Protein AF-V5GQE5-F1 (afdb_monomer_lite)

pLDDT: mean 86.81, std 7.69, range [47.12, 96.0]

Sequence (188 aa):
MEHIHSYLLDLPMLFRETGRSPEEACIQVFNEARRNVPSIVYIPSIDQWWELVAETVRAILIAQLQRLDPNIPILFLATADRLYKDLPSELRDIFSHYRNEVMEVEPPNCEIRRFFYKPLIIDSSLRLPRQPRERPKTPPPLLRAPTPPPPPLNEEECRKLYDKEEHTLRELRIFLRDMCKKLASNKL

Foldseek 3Di:
DDPAAEAEDEPCQLVVDDPDHSQVSLVVSLVVCQVRPPHEYEYEAVQVVVVPDDPNSVVSNVVSLVPDDPPTNYHYYYDHPDDPVPGDPSVCVSAPVVVVSDDDDDDDDPVRVCVVCCCVPVVVVPDDPDDPDPDPPDPDDDDDDPDPDPDDDDPVRVVVVVVVVVVVVVVVVVVVVVVVVVVVVPDD

InterPro domains:
  IPR027417 P-loop containing nucleoside triphosphate hydrolase [SSF52540] (6-121)
  IPR045199 ATPase family AAA domain-containing protein ATAD2-like [PTHR23069] (2-187)

Radius of gyration: 44.86 Å; chains: 1; bounding box: 104×66×90 Å

Secondary structure (DSSP, 8-state):
---PEEEE--HHHHTSSBTB-HHHHHHHHHHHHHHSSSEEEEETTHHHHHHHS-HHHHHHHHHHHHTS-TTS-EEEEE--SS-GGGS-HHHHHHS-GGGT-----PPPPHHHHHHHHIIIIIHHHTSPPPPPP-PPPPPPPPPPPPPPPPPPPPHHHHHHHHHHHHHHHHHHHHHHHHHHHHHHH---

Structure (mmCIF, N/CA/C/O backbone):
data_AF-V5GQE5-F1
#
_entry.id   AF-V5GQE5-F1
#
loop_
_atom_site.group_PDB
_atom_site.id
_atom_site.type_symbol
_atom_site.label_atom_id
_atom_site.label_alt_id
_atom_site.label_comp_id
_atom_site.label_asym_id
_atom_site.label_entity_id
_atom_site.label_seq_id
_atom_site.pdbx_PDB_ins_code
_atom_site.Cartn_x
_atom_site.Cartn_y
_atom_site.Cartn_z
_atom_site.occupancy
_atom_site.B_iso_or_equiv
_atom_site.auth_seq_id
_atom_site.auth_comp_id
_atom_site.auth_asym_id
_atom_site.auth_atom_id
_atom_site.pdbx_PDB_model_num
ATOM 1 N N . MET A 1 1 ? 7.900 21.974 1.336 1.00 47.12 1 MET A N 1
ATOM 2 C CA . MET A 1 1 ? 6.844 20.991 1.024 1.00 47.12 1 MET A CA 1
ATOM 3 C C . MET A 1 1 ? 7.381 19.598 1.357 1.00 47.12 1 MET A C 1
ATOM 5 O O . MET A 1 1 ? 7.577 18.775 0.481 1.00 47.12 1 MET A O 1
ATOM 9 N N . GLU A 1 2 ? 8.016 19.469 2.521 1.00 55.25 2 GLU A N 1
ATOM 10 C CA . GLU A 1 2 ? 7.430 18.881 3.741 1.00 55.25 2 GLU A CA 1
ATOM 11 C C . GLU A 1 2 ? 7.285 17.364 3.591 1.00 55.25 2 GLU A C 1
ATOM 13 O O . GLU A 1 2 ? 6.307 16.854 3.055 1.00 55.25 2 GLU A O 1
ATOM 18 N N . HIS A 1 3 ? 8.332 16.654 4.020 1.00 71.38 3 HIS A N 1
ATOM 19 C CA . HIS A 1 3 ? 8.370 15.199 4.098 1.00 71.38 3 HIS A CA 1
ATOM 20 C C . HIS A 1 3 ? 7.412 14.734 5.203 1.00 71.38 3 HIS A C 1
ATOM 22 O O . HIS A 1 3 ? 7.829 14.530 6.338 1.00 71.38 3 HIS A O 1
ATOM 28 N N . ILE A 1 4 ? 6.123 14.612 4.884 1.00 85.31 4 ILE A N 1
ATOM 29 C CA . ILE A 1 4 ? 5.156 13.958 5.769 1.00 85.31 4 ILE A CA 1
ATOM 30 C C . ILE A 1 4 ? 5.531 12.478 5.850 1.00 85.31 4 ILE A C 1
ATOM 32 O O . ILE A 1 4 ? 5.778 11.835 4.825 1.00 85.31 4 ILE A O 1
ATOM 36 N N . HIS A 1 5 ? 5.593 11.936 7.063 1.00 88.44 5 HIS A N 1
ATOM 37 C CA . HIS A 1 5 ? 5.943 10.536 7.262 1.00 88.44 5 HIS A CA 1
ATOM 38 C C . HIS A 1 5 ? 4.796 9.637 6.802 1.00 88.44 5 HIS A C 1
ATOM 40 O O . HIS A 1 5 ? 3.694 9.714 7.342 1.00 88.44 5 HIS A O 1
ATOM 46 N N . SER A 1 6 ? 5.050 8.790 5.805 1.00 90.81 6 SER A N 1
ATOM 47 C CA . SER A 1 6 ? 4.087 7.808 5.314 1.00 90.81 6 SER A CA 1
ATOM 48 C C . SER A 1 6 ? 4.405 6.415 5.847 1.00 90.81 6 SER A C 1
ATOM 50 O O . SER A 1 6 ? 5.525 5.915 5.742 1.00 90.81 6 SER A O 1
ATOM 52 N N . TYR A 1 7 ? 3.386 5.780 6.408 1.00 92.69 7 TYR A N 1
ATOM 53 C CA . TYR A 1 7 ? 3.423 4.437 6.956 1.00 92.69 7 TYR A CA 1
ATOM 54 C C . TYR A 1 7 ? 2.488 3.552 6.150 1.00 92.69 7 TYR A C 1
ATOM 56 O O . TYR A 1 7 ? 1.295 3.825 6.067 1.00 92.69 7 TYR A O 1
ATOM 64 N N . LEU A 1 8 ? 3.030 2.498 5.549 1.00 92.00 8 LEU A N 1
ATOM 65 C CA . LEU A 1 8 ? 2.249 1.517 4.805 1.00 92.00 8 LEU A CA 1
ATOM 66 C C . LEU A 1 8 ? 1.866 0.366 5.736 1.00 92.00 8 LEU A C 1
ATOM 68 O O . LEU A 1 8 ? 2.748 -0.313 6.261 1.00 92.00 8 LEU A O 1
ATOM 72 N N . LEU A 1 9 ? 0.571 0.121 5.902 1.00 91.00 9 LEU A N 1
ATOM 73 C CA . LEU A 1 9 ? 0.042 -1.043 6.599 1.00 91.00 9 LEU A CA 1
ATOM 74 C C . LEU A 1 9 ? -0.570 -1.995 5.564 1.00 91.00 9 LEU A C 1
ATOM 76 O O . LEU A 1 9 ? -1.734 -1.881 5.203 1.00 91.00 9 LEU A O 1
ATOM 80 N N . ASP A 1 10 ? 0.258 -2.916 5.078 1.00 89.62 10 ASP A N 1
ATOM 81 C CA . ASP A 1 10 ? -0.092 -3.916 4.065 1.00 89.62 10 ASP A CA 1
ATOM 82 C C . ASP A 1 10 ? 0.286 -5.326 4.561 1.00 89.62 10 ASP A C 1
ATOM 84 O O . ASP A 1 10 ? 1.112 -5.476 5.469 1.00 89.62 10 ASP A O 1
ATOM 88 N N . LEU A 1 11 ? -0.292 -6.372 3.971 1.00 86.56 11 LEU A N 1
ATOM 89 C CA . LEU A 1 11 ? -0.012 -7.769 4.310 1.00 86.56 11 LEU A CA 1
ATOM 90 C C . LEU A 1 11 ? 1.485 -8.110 4.230 1.00 86.56 11 LEU A C 1
ATOM 92 O O . LEU A 1 11 ? 2.009 -8.652 5.204 1.00 86.56 11 LEU A O 1
ATOM 96 N N . PRO A 1 12 ? 2.229 -7.761 3.160 1.00 86.19 12 PRO A N 1
ATOM 97 C CA . PRO A 1 12 ? 3.656 -8.060 3.088 1.00 86.19 12 PRO A CA 1
ATOM 98 C C . PRO A 1 12 ? 4.460 -7.355 4.182 1.00 86.19 12 PRO A C 1
ATOM 100 O O . PRO A 1 12 ? 5.500 -7.860 4.593 1.00 86.19 12 PRO A O 1
ATOM 103 N N . MET A 1 13 ? 3.988 -6.201 4.664 1.00 85.94 13 MET A N 1
ATOM 104 C CA . MET A 1 13 ? 4.629 -5.478 5.758 1.00 85.94 13 MET A CA 1
ATOM 105 C C . MET A 1 13 ? 4.409 -6.207 7.091 1.00 85.94 13 MET A C 1
ATOM 107 O O . MET A 1 13 ? 5.375 -6.425 7.821 1.00 85.94 13 MET A O 1
ATOM 111 N N . LEU A 1 14 ? 3.186 -6.680 7.361 1.00 84.0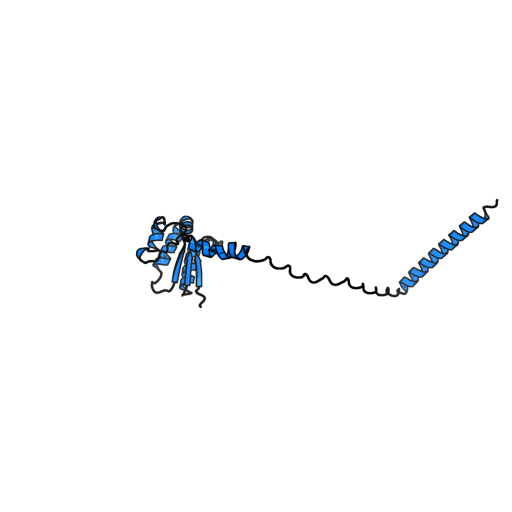0 14 LEU A N 1
ATOM 112 C CA . LEU A 1 14 ? 2.867 -7.454 8.570 1.00 84.00 14 LEU A CA 1
ATOM 113 C C . LEU A 1 14 ? 3.684 -8.748 8.688 1.00 84.00 14 LEU A C 1
ATOM 115 O O . LEU A 1 14 ? 4.068 -9.126 9.791 1.00 84.00 14 LEU A O 1
ATOM 119 N N . PHE A 1 15 ? 3.972 -9.407 7.563 1.00 82.06 15 PHE A N 1
ATOM 120 C CA . PHE A 1 15 ? 4.735 -10.662 7.522 1.00 82.06 15 PHE A CA 1
ATOM 121 C C . PHE A 1 15 ? 6.214 -10.477 7.152 1.00 82.06 15 PHE A C 1
ATOM 123 O O . PHE A 1 15 ? 6.910 -11.456 6.881 1.00 82.06 15 PHE A O 1
ATOM 130 N N . ARG A 1 16 ? 6.716 -9.236 7.134 1.00 81.44 16 ARG A N 1
ATOM 131 C CA . ARG A 1 16 ? 8.088 -8.932 6.704 1.00 81.44 16 ARG A CA 1
ATOM 132 C C . ARG A 1 16 ? 9.148 -9.507 7.642 1.00 81.44 16 ARG A C 1
ATOM 134 O O . ARG A 1 16 ? 10.217 -9.908 7.190 1.00 81.44 16 ARG A O 1
ATOM 141 N N . GLU A 1 17 ? 8.881 -9.501 8.945 1.00 77.19 17 GLU A N 1
ATOM 142 C CA . GLU A 1 17 ? 9.847 -9.877 9.980 1.00 77.19 17 GLU A CA 1
ATOM 143 C C . GLU A 1 17 ? 9.529 -11.265 10.544 1.00 77.19 17 GLU A C 1
ATOM 145 O O . GLU A 1 17 ? 8.591 -11.454 11.317 1.00 77.19 17 GLU A O 1
ATOM 150 N N . THR A 1 18 ? 10.345 -12.255 10.173 1.00 68.94 18 THR A N 1
ATOM 151 C CA . THR A 1 18 ? 10.235 -13.638 10.653 1.00 68.94 18 THR A CA 1
ATOM 152 C C . THR A 1 18 ? 10.642 -13.718 12.127 1.00 68.94 18 THR A C 1
ATOM 154 O O . THR A 1 18 ? 11.817 -13.883 12.450 1.00 68.94 18 THR A O 1
ATOM 157 N N . GLY A 1 19 ? 9.680 -13.552 13.028 1.00 71.62 19 GLY A N 1
ATOM 158 C CA . GLY A 1 19 ? 9.899 -13.575 14.479 1.00 71.62 19 GLY A CA 1
ATOM 159 C C . GLY A 1 19 ? 9.017 -12.595 15.244 1.00 71.62 19 GLY A C 1
ATOM 160 O O . GLY A 1 19 ? 8.846 -12.749 16.450 1.00 71.62 19 GLY A O 1
ATOM 161 N N . ARG A 1 20 ? 8.417 -11.630 14.544 1.00 80.62 20 ARG A N 1
ATOM 162 C CA . ARG A 1 20 ? 7.436 -10.715 15.113 1.00 80.62 20 ARG A CA 1
ATOM 163 C C . ARG A 1 20 ? 6.026 -11.188 14.792 1.00 80.62 20 ARG A C 1
ATOM 165 O O . ARG A 1 20 ? 5.766 -11.629 13.674 1.00 80.62 20 ARG A O 1
ATOM 172 N N . SER A 1 21 ? 5.117 -11.096 15.759 1.00 88.56 21 SER A N 1
ATOM 173 C CA . SER A 1 21 ? 3.711 -11.379 15.481 1.00 88.56 21 SER A CA 1
ATOM 174 C C . SER A 1 21 ? 3.089 -10.224 14.675 1.00 88.56 21 SER A C 1
ATOM 176 O O . SER A 1 21 ? 3.478 -9.063 14.859 1.00 88.56 21 SER A O 1
ATOM 178 N N . PRO A 1 22 ? 2.124 -10.502 13.781 1.00 88.31 22 PRO A N 1
ATOM 179 C CA . PRO A 1 22 ? 1.460 -9.459 12.998 1.00 88.31 22 PRO A CA 1
ATOM 180 C C . PRO A 1 22 ? 0.738 -8.434 13.891 1.00 88.31 22 PRO A C 1
ATOM 182 O O . PRO A 1 22 ? 0.635 -7.260 13.539 1.00 88.31 22 PRO A O 1
ATOM 185 N N . GLU A 1 23 ? 0.300 -8.843 15.084 1.00 90.88 23 GLU A N 1
ATOM 186 C CA . GLU A 1 23 ? -0.254 -7.964 16.116 1.00 90.88 23 GLU A CA 1
ATOM 187 C C . GLU A 1 23 ? 0.754 -6.902 16.563 1.00 90.88 23 GLU A C 1
ATOM 189 O O . GLU A 1 23 ? 0.431 -5.716 16.639 1.00 90.88 23 GLU A O 1
ATOM 194 N N . GLU A 1 24 ? 1.987 -7.317 16.851 1.00 90.38 24 GLU A N 1
ATOM 195 C CA . GLU A 1 24 ? 3.021 -6.414 17.338 1.00 90.38 24 GLU A CA 1
ATOM 196 C C . GLU A 1 24 ? 3.506 -5.470 16.231 1.00 90.38 24 GLU A C 1
ATOM 198 O O . GLU A 1 24 ? 3.720 -4.283 16.485 1.00 90.38 24 GLU A O 1
ATOM 203 N N . ALA A 1 25 ? 3.611 -5.972 14.996 1.00 90.25 25 ALA A N 1
ATOM 204 C CA . ALA A 1 25 ? 3.911 -5.152 13.825 1.00 90.25 25 ALA A CA 1
ATOM 205 C C . ALA A 1 25 ? 2.854 -4.049 13.632 1.00 90.25 25 ALA A C 1
ATOM 207 O O . ALA A 1 25 ? 3.201 -2.879 13.465 1.00 90.25 25 ALA A O 1
ATOM 208 N N . CYS A 1 26 ? 1.563 -4.387 13.749 1.00 91.06 26 CYS A N 1
ATOM 209 C CA . CYS A 1 26 ? 0.480 -3.406 13.684 1.00 91.06 26 CYS A CA 1
ATOM 210 C C . CYS A 1 26 ? 0.620 -2.334 14.777 1.00 91.06 26 CYS A C 1
ATOM 212 O O . CYS A 1 26 ? 0.536 -1.141 14.494 1.00 91.06 26 CYS A O 1
ATOM 214 N N . ILE A 1 27 ? 0.874 -2.730 16.028 1.00 91.75 27 ILE A N 1
ATOM 215 C CA . ILE A 1 27 ? 1.036 -1.783 17.144 1.00 91.75 27 ILE A CA 1
ATOM 216 C C . ILE A 1 27 ? 2.225 -0.848 16.909 1.00 91.75 27 ILE A C 1
ATOM 218 O O . ILE A 1 27 ? 2.128 0.354 17.171 1.00 91.75 27 ILE A O 1
ATOM 222 N N . GLN A 1 28 ? 3.341 -1.376 16.412 1.00 91.50 28 GLN A N 1
ATOM 223 C CA . GLN A 1 28 ? 4.530 -0.579 16.142 1.00 91.50 28 GLN A CA 1
ATOM 224 C C . GLN A 1 28 ? 4.253 0.519 15.118 1.00 91.50 28 GLN A C 1
ATOM 226 O O . GLN A 1 28 ? 4.625 1.662 15.365 1.00 91.50 28 GLN A O 1
ATOM 231 N N . VAL A 1 29 ? 3.573 0.207 14.015 1.00 91.62 29 VAL A N 1
ATOM 232 C CA . VAL A 1 29 ? 3.252 1.194 12.972 1.00 91.62 29 VAL A CA 1
ATOM 233 C C . VAL A 1 29 ? 2.465 2.364 13.547 1.00 91.62 29 VAL A C 1
ATOM 235 O O . VAL A 1 29 ? 2.805 3.519 13.301 1.00 91.62 29 VAL A O 1
ATOM 238 N N . PHE A 1 30 ? 1.454 2.083 14.372 1.00 91.38 30 PHE A N 1
ATOM 239 C CA . PHE A 1 30 ? 0.686 3.135 15.039 1.00 91.38 30 PHE A CA 1
ATOM 240 C C . PHE A 1 30 ? 1.537 3.936 16.027 1.00 91.38 30 PHE A C 1
ATOM 242 O O . PHE A 1 30 ? 1.384 5.152 16.124 1.00 91.38 30 PHE A O 1
ATOM 249 N N . ASN A 1 31 ? 2.453 3.290 16.749 1.00 91.88 31 ASN A N 1
ATOM 250 C CA . ASN A 1 31 ? 3.366 3.985 17.656 1.00 91.88 31 ASN A CA 1
ATOM 251 C C . ASN A 1 31 ? 4.356 4.886 16.904 1.00 91.88 31 ASN A C 1
ATOM 253 O O . ASN A 1 31 ? 4.623 6.001 17.347 1.00 91.88 31 ASN A O 1
ATOM 257 N N . GLU A 1 32 ? 4.877 4.440 15.763 1.00 91.38 32 GLU A N 1
ATOM 258 C CA . GLU A 1 32 ? 5.762 5.238 14.913 1.00 91.38 32 GLU A CA 1
ATOM 259 C C . GLU A 1 32 ? 5.017 6.411 14.273 1.00 91.38 32 GLU A C 1
ATOM 261 O O . GLU A 1 32 ? 5.503 7.541 14.330 1.00 91.38 32 GLU A O 1
ATOM 266 N N . ALA A 1 33 ? 3.800 6.177 13.774 1.00 91.62 33 ALA A N 1
ATOM 267 C CA . ALA A 1 33 ? 2.929 7.223 13.247 1.00 91.62 33 ALA A CA 1
ATOM 268 C C . ALA A 1 33 ? 2.608 8.294 14.300 1.00 91.62 33 ALA A C 1
ATOM 270 O O . ALA A 1 33 ? 2.658 9.485 13.993 1.00 91.62 33 ALA A O 1
ATOM 271 N N . ARG A 1 34 ? 2.352 7.888 15.554 1.00 90.56 34 ARG A N 1
ATOM 272 C CA . ARG A 1 34 ? 2.143 8.800 16.695 1.00 90.56 34 ARG A CA 1
ATOM 273 C C . ARG A 1 34 ? 3.403 9.548 17.113 1.00 90.56 34 ARG A C 1
ATOM 275 O O . ARG A 1 34 ? 3.305 10.665 17.610 1.00 90.56 34 ARG A O 1
ATOM 282 N N . ARG A 1 35 ? 4.580 8.942 16.957 1.00 90.62 35 ARG A N 1
ATOM 283 C CA . ARG A 1 35 ? 5.854 9.573 17.319 1.00 90.62 35 ARG A CA 1
ATOM 284 C C . ARG A 1 35 ? 6.276 10.630 16.299 1.00 90.62 35 ARG A C 1
ATOM 286 O O . ARG A 1 35 ? 6.849 11.641 16.691 1.00 90.62 35 ARG A O 1
ATOM 293 N N . ASN A 1 36 ? 5.985 10.399 15.020 1.00 90.88 36 ASN A N 1
ATOM 294 C CA . ASN A 1 36 ? 6.470 11.210 13.904 1.00 90.88 36 ASN A CA 1
ATOM 295 C C . ASN A 1 36 ? 5.339 12.005 13.237 1.00 90.88 36 ASN A C 1
ATOM 297 O O . ASN A 1 36 ? 5.104 11.903 12.037 1.00 90.88 36 ASN A O 1
ATOM 301 N N . VAL A 1 37 ? 4.620 12.777 14.041 1.00 89.56 37 VAL A N 1
ATOM 302 C CA . VAL A 1 37 ? 3.487 13.603 13.618 1.00 89.56 37 VAL A CA 1
ATOM 303 C C . VAL A 1 37 ? 3.998 14.922 13.003 1.00 89.56 37 VAL A C 1
ATOM 305 O O . VAL A 1 37 ? 4.894 15.532 13.590 1.00 89.56 37 VAL A O 1
ATOM 308 N N . PRO A 1 38 ? 3.451 15.406 11.867 1.00 92.00 38 PRO A N 1
ATOM 309 C CA . PRO A 1 38 ? 2.314 14.872 11.109 1.00 92.00 38 PRO A CA 1
ATOM 310 C C . PRO A 1 38 ? 2.665 13.625 10.279 1.00 92.00 38 PRO A C 1
ATOM 312 O O . PRO A 1 38 ? 3.717 13.570 9.637 1.00 92.00 38 PRO A O 1
ATOM 315 N N . SER A 1 39 ? 1.763 12.639 10.257 1.00 92.94 39 SER A N 1
ATOM 316 C CA . SER A 1 39 ? 1.971 11.369 9.546 1.00 92.94 39 SER A CA 1
ATOM 317 C C . SER A 1 39 ? 0.727 10.871 8.807 1.00 92.94 39 SER A C 1
ATOM 319 O O . SER A 1 39 ? -0.397 11.303 9.062 1.00 92.94 39 SER A O 1
ATOM 321 N N . ILE A 1 40 ? 0.940 9.963 7.854 1.00 93.44 40 ILE A N 1
ATOM 322 C CA . ILE A 1 40 ? -0.102 9.307 7.063 1.00 93.44 40 ILE A CA 1
ATOM 323 C C . ILE A 1 40 ? 0.042 7.802 7.257 1.00 93.44 40 ILE A C 1
ATOM 325 O O . ILE A 1 40 ? 1.111 7.253 7.001 1.00 93.44 40 ILE A O 1
ATOM 329 N N . VAL A 1 41 ? -1.029 7.130 7.661 1.00 93.69 41 VAL A N 1
ATOM 330 C CA . VAL A 1 41 ? -1.117 5.668 7.665 1.00 93.69 41 VAL A CA 1
ATOM 331 C C . VAL A 1 41 ? -1.955 5.252 6.465 1.00 93.69 41 VAL A C 1
ATOM 333 O O . VAL A 1 41 ? -3.126 5.612 6.375 1.00 93.69 41 VAL A O 1
ATOM 336 N N . TYR A 1 42 ? -1.341 4.528 5.534 1.00 94.12 42 TYR A N 1
ATOM 337 C CA . TYR A 1 42 ? -1.950 4.084 4.289 1.00 94.12 42 TYR A CA 1
ATOM 338 C C . TYR A 1 42 ? -2.173 2.568 4.288 1.00 94.12 42 TYR A C 1
ATOM 340 O O . TYR A 1 42 ? -1.225 1.811 4.497 1.00 94.12 42 TYR A O 1
ATOM 348 N N . ILE A 1 43 ? -3.406 2.135 4.015 1.00 93.88 43 ILE A N 1
ATOM 349 C CA . ILE A 1 43 ? -3.800 0.727 3.871 1.00 93.88 43 ILE A CA 1
ATOM 350 C C . ILE A 1 43 ? -4.311 0.496 2.444 1.00 93.88 43 ILE A C 1
ATOM 352 O O . ILE A 1 43 ? -5.413 0.945 2.112 1.00 93.88 43 ILE A O 1
ATOM 356 N N . PRO A 1 44 ? -3.542 -0.186 1.581 1.00 93.25 44 PRO A N 1
ATOM 357 C CA . PRO A 1 44 ? -4.024 -0.564 0.262 1.00 93.25 44 PRO A CA 1
ATOM 358 C C . PRO A 1 44 ? -5.055 -1.697 0.362 1.00 93.25 44 PRO A C 1
ATOM 360 O O . PRO A 1 44 ? -4.895 -2.587 1.195 1.00 93.25 44 PRO A O 1
ATOM 363 N N . SER A 1 45 ? -6.078 -1.674 -0.500 1.00 91.00 45 SER A N 1
ATOM 364 C CA . SER A 1 45 ? -7.086 -2.744 -0.657 1.00 91.00 45 SER A CA 1
ATOM 365 C C . SER A 1 45 ? -7.541 -3.343 0.685 1.00 91.00 45 SER A C 1
ATOM 367 O O . SER A 1 45 ? -7.397 -4.540 0.955 1.00 91.00 45 SER A O 1
ATOM 369 N N . ILE A 1 46 ? -8.059 -2.476 1.562 1.00 91.62 46 ILE A N 1
ATOM 370 C CA . ILE A 1 46 ? -8.446 -2.800 2.939 1.00 91.62 46 ILE A CA 1
ATOM 371 C C . ILE A 1 46 ? -9.479 -3.925 3.007 1.00 91.62 46 ILE A C 1
ATOM 373 O O . ILE A 1 46 ? -9.507 -4.654 3.990 1.00 91.62 46 ILE A O 1
ATOM 377 N N . ASP A 1 47 ? -10.297 -4.106 1.971 1.00 90.62 47 ASP A N 1
ATOM 378 C CA . ASP A 1 47 ? -11.253 -5.204 1.861 1.00 90.62 47 ASP A CA 1
ATOM 379 C C . ASP A 1 47 ? -10.552 -6.571 1.865 1.00 90.62 47 ASP A C 1
ATOM 381 O O . ASP A 1 47 ? -10.910 -7.450 2.649 1.00 90.62 47 ASP A O 1
ATOM 385 N N . GLN A 1 48 ? -9.497 -6.725 1.064 1.00 89.75 48 GLN A N 1
ATOM 386 C CA . GLN A 1 48 ? -8.706 -7.957 1.005 1.00 89.75 48 GLN A CA 1
ATOM 387 C C . GLN A 1 48 ? -7.845 -8.122 2.256 1.00 89.75 48 GLN A C 1
ATOM 389 O O . GLN A 1 48 ? -7.750 -9.215 2.818 1.00 89.75 48 GLN A O 1
ATOM 394 N N . TRP A 1 49 ? -7.239 -7.025 2.720 1.00 91.50 49 TRP A N 1
ATOM 395 C CA . TRP A 1 49 ? -6.459 -7.013 3.955 1.00 91.50 49 TRP A CA 1
ATOM 396 C C . TRP A 1 49 ? -7.310 -7.476 5.142 1.00 91.50 49 TRP A C 1
ATOM 398 O O . TRP A 1 49 ? -6.879 -8.332 5.914 1.00 91.50 49 TRP A O 1
ATOM 408 N N . TRP A 1 50 ? -8.544 -6.975 5.254 1.00 91.12 50 TRP A N 1
ATOM 409 C CA . TRP A 1 50 ? -9.459 -7.345 6.327 1.00 91.12 50 TRP A CA 1
ATOM 410 C C . TRP A 1 50 ? -9.785 -8.829 6.278 1.00 91.12 50 TRP A C 1
ATOM 412 O O . TRP A 1 50 ? -9.677 -9.481 7.304 1.00 91.12 50 TRP A O 1
ATOM 422 N N . GLU A 1 51 ? -10.115 -9.390 5.113 1.00 89.69 51 GLU A N 1
ATOM 423 C CA . GLU A 1 51 ? -10.451 -10.814 4.967 1.00 89.69 51 GLU A CA 1
ATOM 424 C C . GLU A 1 51 ? -9.286 -11.750 5.344 1.00 89.69 51 GLU A C 1
ATOM 426 O O . GLU A 1 51 ? -9.514 -12.786 5.972 1.00 89.69 51 GLU A O 1
ATOM 431 N N . LEU A 1 52 ? -8.047 -11.376 5.014 1.00 89.31 52 LEU A N 1
ATOM 432 C CA . LEU A 1 52 ? -6.858 -12.226 5.168 1.00 89.31 52 LEU A CA 1
ATOM 433 C C . LEU A 1 52 ? -6.218 -12.163 6.561 1.00 89.31 52 LEU A C 1
ATOM 435 O O . LEU A 1 52 ? -5.563 -13.114 6.992 1.00 89.31 52 LEU A O 1
ATOM 439 N N . VAL A 1 53 ? -6.387 -11.053 7.272 1.00 89.94 53 VAL A N 1
ATOM 440 C CA . VAL A 1 53 ? -5.794 -10.841 8.594 1.00 89.94 53 VAL A CA 1
ATOM 441 C C . VAL A 1 53 ? -6.617 -11.529 9.690 1.00 89.94 53 VAL A C 1
ATOM 443 O O . VAL A 1 53 ? -7.848 -11.526 9.652 1.00 89.94 53 VAL A O 1
ATOM 446 N N . ALA A 1 54 ? -5.936 -12.088 10.699 1.00 90.75 54 ALA A N 1
ATOM 447 C CA . ALA A 1 54 ? -6.568 -12.711 11.862 1.00 90.75 54 ALA A CA 1
ATOM 448 C C . ALA A 1 54 ? -7.434 -11.721 12.663 1.00 90.75 54 ALA A C 1
ATOM 450 O O . ALA A 1 54 ? -7.124 -10.533 12.766 1.00 90.75 54 ALA A O 1
ATOM 451 N N . GLU A 1 55 ? -8.498 -12.221 13.295 1.00 91.00 55 GLU A N 1
ATOM 452 C CA . GLU A 1 55 ? -9.437 -11.404 14.080 1.00 91.00 55 GLU A CA 1
ATOM 453 C C . GLU A 1 55 ? -8.752 -10.643 15.231 1.00 91.00 55 GLU A C 1
ATOM 455 O O . GLU A 1 55 ? -9.116 -9.508 15.534 1.00 91.00 55 GLU A O 1
ATOM 460 N N . THR A 1 56 ? -7.685 -11.213 15.802 1.00 92.25 56 THR A N 1
ATOM 461 C CA . THR A 1 56 ? -6.840 -10.577 16.826 1.00 92.25 56 THR A CA 1
ATOM 462 C C . THR A 1 56 ? -6.243 -9.256 16.349 1.00 92.25 56 THR A C 1
ATOM 464 O O . THR A 1 56 ? -6.328 -8.241 17.040 1.00 92.25 56 THR A O 1
ATOM 467 N N . VAL A 1 57 ? -5.674 -9.237 15.146 1.00 91.69 57 VAL A N 1
ATOM 468 C CA . VAL A 1 57 ? -5.046 -8.047 14.563 1.00 91.69 57 VAL A CA 1
ATOM 469 C C . VAL A 1 57 ? -6.107 -7.009 14.184 1.00 91.69 57 VAL A C 1
ATOM 471 O O . VAL A 1 57 ? -5.888 -5.819 14.403 1.00 91.69 57 VAL A O 1
ATOM 474 N N . ARG A 1 58 ? -7.285 -7.433 13.698 1.00 92.25 58 ARG A N 1
ATOM 475 C CA . ARG A 1 58 ? -8.424 -6.529 13.430 1.00 92.25 58 ARG A CA 1
ATOM 476 C C . ARG A 1 58 ? -8.883 -5.822 14.706 1.00 92.25 58 ARG A C 1
ATOM 478 O O . ARG A 1 58 ? -9.037 -4.603 14.718 1.00 92.25 58 ARG A O 1
ATOM 485 N N . ALA A 1 59 ? -9.031 -6.570 15.800 1.00 92.19 59 ALA A N 1
ATOM 486 C CA . ALA A 1 59 ? -9.390 -6.015 17.102 1.00 92.19 59 ALA A CA 1
ATOM 487 C C . ALA A 1 59 ? -8.331 -5.025 17.611 1.00 92.19 59 ALA A C 1
ATOM 489 O O . ALA A 1 59 ? -8.671 -3.959 18.126 1.00 92.19 59 ALA A O 1
ATOM 490 N N . ILE A 1 60 ? -7.045 -5.336 17.422 1.00 92.75 60 ILE A N 1
ATOM 491 C CA . ILE A 1 60 ? -5.941 -4.436 17.775 1.00 92.75 60 ILE A CA 1
ATOM 492 C C . ILE A 1 60 ? -5.972 -3.160 16.938 1.00 92.75 60 ILE A C 1
ATOM 494 O O . ILE A 1 60 ? -5.783 -2.085 17.502 1.00 92.75 60 ILE A O 1
ATOM 498 N N . LEU A 1 61 ? -6.242 -3.245 15.633 1.00 91.94 61 LEU A N 1
ATOM 499 C CA . LEU A 1 61 ? -6.383 -2.071 14.773 1.00 91.94 61 LEU A CA 1
ATOM 500 C C . LEU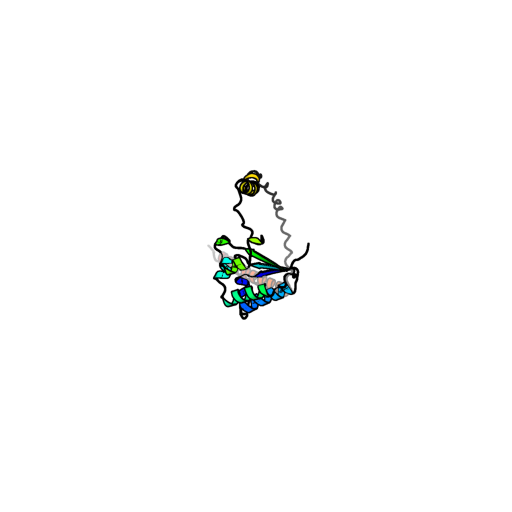 A 1 61 ? -7.475 -1.133 15.303 1.00 91.94 61 LEU A C 1
ATOM 502 O O . LEU A 1 61 ? -7.219 0.051 15.521 1.00 91.94 61 LEU A O 1
ATOM 506 N N . ILE A 1 62 ? -8.665 -1.676 15.573 1.00 92.00 62 ILE A N 1
ATOM 507 C CA . ILE A 1 62 ? -9.802 -0.917 16.110 1.00 92.00 62 ILE A CA 1
ATOM 508 C C . ILE A 1 62 ? -9.435 -0.296 17.462 1.00 92.00 62 ILE A C 1
ATOM 510 O O . ILE A 1 62 ? -9.652 0.896 17.678 1.00 92.00 62 ILE A O 1
ATOM 514 N N . ALA A 1 63 ? -8.814 -1.066 18.358 1.00 92.44 63 ALA A N 1
ATOM 515 C CA . ALA A 1 63 ? -8.379 -0.567 19.657 1.00 92.44 63 ALA A CA 1
ATOM 516 C C . ALA A 1 63 ? -7.323 0.544 19.533 1.00 92.44 63 ALA A C 1
ATOM 518 O O . ALA A 1 63 ? -7.335 1.497 20.311 1.00 92.44 63 ALA A O 1
ATOM 519 N N . GLN A 1 64 ? -6.405 0.462 18.564 1.00 91.12 64 GLN A N 1
ATOM 520 C CA . GLN A 1 64 ? -5.429 1.524 18.321 1.00 91.12 64 GLN A CA 1
ATOM 521 C C . GLN A 1 64 ? -6.091 2.784 17.768 1.00 91.12 64 GLN A C 1
ATOM 523 O O . GLN A 1 64 ? -5.725 3.870 18.214 1.00 91.12 64 GLN A O 1
ATOM 528 N N . LEU A 1 65 ? -7.071 2.653 16.871 1.00 89.75 65 LEU A N 1
ATOM 529 C CA . LEU A 1 65 ? -7.850 3.777 16.345 1.00 89.75 65 LEU A CA 1
ATOM 530 C C . LEU A 1 65 ? -8.647 4.477 17.453 1.00 89.75 65 LEU A C 1
ATOM 532 O O . LEU A 1 65 ? -8.565 5.692 17.586 1.00 89.75 65 LEU A O 1
ATOM 536 N N . GLN A 1 66 ? -9.332 3.723 18.315 1.00 89.12 66 GLN A N 1
ATOM 537 C CA . GLN A 1 66 ? -10.094 4.269 19.450 1.00 89.12 66 GLN A CA 1
ATOM 538 C C . GLN A 1 66 ? -9.219 4.983 20.491 1.00 89.12 66 GLN A C 1
ATOM 540 O O . GLN A 1 66 ? -9.701 5.841 21.225 1.00 89.12 66 GLN A O 1
ATOM 545 N N . ARG A 1 67 ? -7.936 4.620 20.579 1.00 88.81 67 ARG A N 1
ATOM 546 C CA . ARG A 1 67 ? -6.965 5.238 21.494 1.00 88.81 67 ARG A CA 1
ATOM 547 C C . ARG A 1 67 ? -6.306 6.496 20.932 1.00 88.81 67 ARG A C 1
ATOM 549 O O . ARG A 1 67 ? -5.525 7.116 21.653 1.00 88.81 67 ARG A O 1
ATOM 556 N N . LEU A 1 68 ? -6.537 6.841 19.665 1.00 87.81 68 LEU A N 1
ATOM 557 C CA . LEU A 1 68 ? -6.003 8.070 19.086 1.00 87.81 68 LEU A CA 1
ATOM 558 C C . LEU A 1 68 ? -6.728 9.282 19.673 1.00 87.81 68 LEU A C 1
ATOM 560 O O . LEU A 1 68 ? -7.955 9.314 19.732 1.00 87.81 68 LEU A O 1
ATOM 564 N N . ASP A 1 69 ? -5.956 10.283 20.097 1.00 86.69 69 ASP A N 1
ATOM 565 C CA . ASP A 1 69 ? -6.516 11.578 20.474 1.00 86.69 69 ASP A CA 1
ATOM 566 C C . ASP A 1 69 ? -6.980 12.301 19.191 1.00 86.69 69 ASP A C 1
ATOM 568 O O . ASP A 1 69 ? -6.197 12.392 18.236 1.00 86.69 69 ASP A O 1
ATOM 572 N N . PRO A 1 70 ? -8.227 12.811 19.147 1.00 83.81 70 PRO A N 1
ATOM 573 C CA . PRO A 1 70 ? -8.772 13.536 17.998 1.00 83.81 70 PRO A CA 1
ATOM 574 C C . PRO A 1 70 ? -7.930 14.726 17.517 1.00 83.81 70 PRO A C 1
ATOM 576 O O . PRO A 1 70 ? -8.084 15.154 16.377 1.00 83.81 70 PRO A O 1
ATOM 579 N N . ASN A 1 71 ? -7.059 15.280 18.366 1.00 87.94 71 ASN A N 1
ATOM 580 C CA . ASN A 1 71 ? -6.231 16.441 18.038 1.00 87.94 71 ASN A CA 1
ATOM 581 C C . ASN A 1 71 ? -4.889 16.087 17.378 1.00 87.94 71 ASN A C 1
ATOM 583 O O . ASN A 1 71 ? -4.135 16.994 17.023 1.00 87.94 71 ASN A O 1
ATOM 587 N N . ILE A 1 72 ? -4.546 14.803 17.233 1.00 88.75 72 ILE A N 1
ATOM 588 C CA . ILE A 1 72 ? -3.269 14.402 16.634 1.00 88.75 72 ILE A CA 1
ATOM 589 C C . ILE A 1 72 ? -3.393 14.454 15.101 1.00 88.75 72 ILE A C 1
ATOM 591 O O . ILE A 1 72 ? -4.252 13.764 14.551 1.00 88.75 72 ILE A O 1
ATOM 595 N N . PRO A 1 73 ? -2.526 15.198 14.381 1.00 90.50 73 PRO A N 1
ATOM 596 C CA . PRO A 1 73 ? -2.567 15.259 12.922 1.00 90.50 73 PRO A CA 1
ATOM 597 C C . PRO A 1 73 ? -1.976 13.992 12.280 1.00 90.50 73 PRO A C 1
ATOM 599 O O . PRO A 1 73 ? -0.864 13.988 11.749 1.00 90.50 73 PRO A O 1
ATOM 602 N N . ILE A 1 74 ? -2.745 12.904 12.345 1.00 91.81 74 ILE A N 1
ATOM 603 C CA . ILE A 1 74 ? -2.510 11.644 11.636 1.00 91.81 74 ILE A CA 1
ATOM 604 C C . ILE A 1 74 ? -3.636 11.464 10.621 1.00 91.81 74 ILE A C 1
ATOM 606 O O . ILE A 1 74 ? -4.808 11.415 10.990 1.00 91.81 74 ILE A O 1
ATOM 610 N N . LEU A 1 75 ? -3.285 11.334 9.345 1.00 90.88 75 LEU A N 1
ATOM 611 C CA . LEU A 1 75 ? -4.240 10.993 8.295 1.00 90.88 75 LEU A CA 1
ATOM 612 C C . LEU A 1 75 ? -4.295 9.475 8.130 1.00 90.88 75 LEU A C 1
ATOM 614 O O . LEU A 1 75 ? -3.284 8.842 7.832 1.00 90.88 75 LEU A O 1
ATOM 618 N N . PHE A 1 76 ? -5.481 8.898 8.279 1.00 91.12 76 PHE A N 1
ATOM 619 C CA . PHE A 1 76 ? -5.721 7.490 7.992 1.00 91.12 76 PHE A CA 1
ATOM 620 C C . PHE A 1 76 ? -6.349 7.365 6.603 1.00 91.12 76 PHE A C 1
ATOM 622 O O . PHE A 1 76 ? -7.436 7.886 6.362 1.00 91.12 76 PHE A O 1
ATOM 629 N N . LEU A 1 77 ? -5.646 6.718 5.677 1.00 92.88 77 LEU A N 1
ATOM 630 C CA . LEU A 1 77 ? -6.063 6.559 4.288 1.00 92.88 77 LEU A CA 1
ATOM 631 C C . LEU A 1 77 ? -6.168 5.074 3.958 1.00 92.88 77 LEU A C 1
ATOM 633 O O . LEU A 1 77 ? -5.195 4.338 4.092 1.00 92.88 77 LEU A O 1
ATOM 637 N N . ALA A 1 78 ? -7.325 4.645 3.470 1.00 93.31 78 ALA A N 1
ATOM 638 C CA . ALA A 1 78 ? -7.523 3.290 2.981 1.00 93.31 78 ALA A CA 1
ATOM 639 C C . ALA A 1 78 ? -8.115 3.311 1.572 1.00 93.31 78 ALA A C 1
ATOM 641 O O . ALA A 1 78 ? -8.911 4.190 1.240 1.00 93.31 78 ALA A O 1
ATOM 642 N N . THR A 1 79 ? -7.728 2.346 0.745 1.00 93.56 79 THR A N 1
ATOM 643 C CA . THR A 1 79 ? -8.354 2.090 -0.560 1.00 93.56 79 THR A CA 1
ATOM 644 C C . THR A 1 79 ? -9.074 0.753 -0.525 1.00 93.56 79 THR A C 1
ATOM 646 O O . THR A 1 79 ? -8.662 -0.143 0.202 1.00 93.56 79 THR A O 1
ATOM 649 N N . ALA A 1 80 ? -10.161 0.619 -1.280 1.00 92.44 80 ALA A N 1
ATOM 650 C CA . ALA A 1 80 ? -10.918 -0.621 -1.407 1.00 92.44 80 ALA A CA 1
ATOM 651 C C . ALA A 1 80 ? -11.345 -0.807 -2.863 1.00 92.44 80 ALA A C 1
ATOM 653 O O . ALA A 1 80 ? -11.671 0.173 -3.537 1.00 92.44 80 ALA A O 1
ATOM 654 N N . ASP A 1 81 ? -11.386 -2.057 -3.319 1.00 90.06 81 ASP A N 1
ATOM 655 C CA . ASP A 1 81 ? -11.812 -2.396 -4.685 1.00 90.06 81 ASP A CA 1
ATOM 656 C C . ASP A 1 81 ? -13.326 -2.673 -4.782 1.00 90.06 81 ASP A C 1
ATOM 658 O O . ASP A 1 81 ? -13.874 -2.852 -5.872 1.00 90.06 81 ASP A O 1
ATOM 662 N N . ARG A 1 82 ? -14.021 -2.709 -3.637 1.00 88.44 82 ARG A N 1
ATOM 663 C CA . ARG A 1 82 ? -15.469 -2.935 -3.525 1.00 88.44 82 ARG A CA 1
ATOM 664 C C . ARG A 1 82 ? -16.208 -1.646 -3.180 1.00 88.44 82 ARG A C 1
ATOM 666 O O . ARG A 1 82 ? -15.649 -0.725 -2.586 1.00 88.44 82 ARG A O 1
ATOM 673 N N . LEU A 1 83 ? -17.500 -1.609 -3.506 1.00 87.38 83 LEU A N 1
ATOM 674 C CA . LEU A 1 83 ? -18.376 -0.515 -3.099 1.00 87.38 83 LEU A CA 1
ATOM 675 C C . LEU A 1 83 ? -18.461 -0.445 -1.574 1.00 87.38 83 LEU A C 1
ATOM 677 O O . LEU A 1 83 ? -18.535 -1.466 -0.891 1.00 87.38 83 LEU A O 1
ATOM 681 N N . TYR A 1 84 ? -18.559 0.772 -1.039 1.00 87.12 84 TYR A N 1
ATOM 682 C CA . TYR A 1 84 ? -18.650 1.005 0.405 1.00 87.12 84 TYR A CA 1
ATOM 683 C C . TYR A 1 84 ? -19.806 0.237 1.079 1.00 87.12 84 TYR A C 1
ATOM 685 O O . TYR A 1 84 ? -19.716 -0.160 2.239 1.00 87.12 84 TYR A O 1
ATOM 693 N N . LYS A 1 85 ? -20.896 -0.016 0.344 1.00 86.75 85 LYS A N 1
ATOM 694 C CA . LYS A 1 85 ? -22.060 -0.770 0.839 1.00 86.75 85 LYS A CA 1
ATOM 695 C C . LYS A 1 85 ? -21.743 -2.239 1.127 1.00 86.75 85 LYS A C 1
ATOM 697 O O . LYS A 1 85 ? -22.321 -2.793 2.063 1.00 86.75 85 LYS A O 1
ATOM 702 N N . ASP A 1 86 ? -20.819 -2.813 0.363 1.00 89.19 86 ASP A N 1
ATOM 703 C CA . ASP A 1 86 ? -20.444 -4.228 0.407 1.00 89.19 86 ASP A CA 1
ATOM 704 C C . ASP A 1 86 ? -19.268 -4.492 1.362 1.00 89.19 86 ASP A C 1
ATOM 706 O O . ASP A 1 86 ? -18.859 -5.639 1.549 1.00 89.19 86 ASP A O 1
ATOM 710 N N . LEU A 1 87 ? -18.714 -3.439 1.974 1.00 89.62 87 LEU A N 1
ATOM 711 C CA . LEU A 1 87 ? -17.683 -3.570 2.996 1.00 89.62 87 LEU A CA 1
ATOM 712 C C . LEU A 1 87 ? -18.262 -4.137 4.310 1.00 89.62 87 LEU A C 1
ATOM 714 O O . LEU A 1 87 ? -19.408 -3.831 4.665 1.00 89.62 87 LEU A O 1
ATOM 718 N N . PRO A 1 88 ? -17.458 -4.911 5.066 1.00 89.31 88 PRO A N 1
ATOM 719 C CA . PRO A 1 88 ? -17.775 -5.340 6.427 1.00 89.31 88 PRO A CA 1
ATOM 720 C C . PRO A 1 88 ? -18.257 -4.193 7.324 1.00 89.31 88 PRO A C 1
ATOM 722 O O . PRO A 1 88 ? -17.783 -3.059 7.207 1.00 89.31 88 PRO A O 1
ATOM 725 N N . SER A 1 89 ? -19.176 -4.491 8.249 1.00 88.56 89 SER A N 1
ATOM 726 C CA . SER A 1 89 ? -19.727 -3.518 9.204 1.00 88.56 89 SER A CA 1
ATOM 727 C C . SER A 1 89 ? -18.642 -2.749 9.941 1.00 88.56 89 SER A C 1
ATOM 729 O O . SER A 1 89 ? -18.715 -1.530 10.025 1.00 88.56 89 SER A O 1
ATOM 731 N N . GLU A 1 90 ? -17.601 -3.449 10.374 1.00 89.06 90 GLU A N 1
ATOM 732 C CA . GLU A 1 90 ? -16.521 -2.895 11.183 1.00 89.06 90 GLU A CA 1
ATOM 733 C C . GLU A 1 90 ? -15.730 -1.833 10.410 1.00 89.06 90 GLU A C 1
ATOM 735 O O . GLU A 1 90 ? -15.328 -0.822 10.977 1.00 89.06 90 GLU A O 1
ATOM 740 N N . LEU A 1 91 ? -15.541 -2.019 9.098 1.00 88.81 91 LEU A N 1
ATOM 741 C CA . LEU A 1 91 ? -14.866 -1.035 8.247 1.00 88.81 91 LEU A CA 1
ATOM 742 C C . LEU A 1 91 ? -15.734 0.202 7.996 1.00 88.81 91 LEU A C 1
ATOM 744 O O . LEU A 1 91 ? -15.217 1.318 7.951 1.00 88.81 91 LEU A O 1
ATOM 748 N N . ARG A 1 92 ? -17.051 0.018 7.875 1.00 88.75 92 ARG A N 1
ATOM 749 C CA . ARG A 1 92 ? -18.018 1.121 7.740 1.00 88.75 92 ARG A CA 1
ATOM 750 C C . ARG A 1 92 ? -18.190 1.915 9.038 1.00 88.75 92 ARG A C 1
ATOM 752 O O . ARG A 1 92 ? -18.581 3.076 8.994 1.00 88.75 92 ARG A O 1
ATOM 759 N N . ASP A 1 93 ? -17.897 1.303 10.182 1.00 88.06 93 ASP A N 1
ATOM 760 C CA . ASP A 1 93 ? -17.879 1.997 11.471 1.00 88.06 93 ASP A CA 1
ATOM 761 C C . ASP A 1 93 ? -16.612 2.851 11.638 1.00 88.06 93 ASP A C 1
ATOM 763 O O . ASP A 1 93 ? -16.657 3.898 12.286 1.00 88.06 93 ASP A O 1
ATOM 767 N N . ILE A 1 94 ? -15.492 2.435 11.030 1.00 88.94 94 ILE A N 1
ATOM 768 C CA . ILE A 1 94 ? -14.236 3.202 11.020 1.00 88.94 94 ILE A CA 1
ATOM 769 C C . ILE A 1 94 ? -14.341 4.425 10.101 1.00 88.94 94 ILE A C 1
ATOM 771 O O . ILE A 1 94 ? -13.910 5.508 10.492 1.00 88.94 94 ILE A O 1
ATOM 775 N N . PHE A 1 95 ? -14.896 4.264 8.896 1.00 89.19 95 PHE A N 1
ATOM 776 C CA . PHE A 1 95 ? -15.018 5.335 7.903 1.00 89.19 95 PHE A CA 1
ATOM 777 C C . PHE A 1 95 ? -16.475 5.726 7.708 1.00 89.19 95 PHE A C 1
ATOM 779 O O . PHE A 1 95 ? -17.247 4.953 7.157 1.00 89.19 95 PHE A O 1
ATOM 786 N N . SER A 1 96 ? -16.863 6.941 8.086 1.00 85.12 96 SER A N 1
ATOM 787 C CA . SER A 1 96 ? -18.257 7.361 8.011 1.00 85.12 96 SER A CA 1
ATOM 788 C C . SER A 1 96 ? -18.580 8.100 6.714 1.00 85.12 96 SER A C 1
ATOM 790 O O . SER A 1 96 ? -18.086 9.200 6.453 1.00 85.12 96 SER A O 1
ATOM 792 N N . HIS A 1 97 ? -19.532 7.564 5.945 1.00 82.56 97 HIS A N 1
ATOM 793 C CA . HIS A 1 97 ? -20.084 8.268 4.781 1.00 82.56 97 HIS A CA 1
ATOM 794 C C . HIS A 1 97 ? -20.704 9.629 5.156 1.00 82.56 97 HIS A C 1
ATOM 796 O O . HIS A 1 97 ? -20.560 10.598 4.420 1.00 82.56 97 HIS A O 1
ATOM 802 N N . TYR A 1 98 ? -21.323 9.741 6.340 1.00 82.56 98 TYR A N 1
ATOM 803 C CA . TYR A 1 98 ? -21.922 10.996 6.822 1.00 82.56 98 TYR A CA 1
ATOM 804 C C . TYR A 1 98 ? -20.897 12.105 7.085 1.00 82.56 98 TYR A C 1
ATOM 806 O O . TYR A 1 98 ? -21.253 13.282 7.074 1.00 82.56 98 TYR A O 1
ATOM 814 N N . ARG A 1 99 ? -19.636 11.742 7.342 1.00 83.38 99 ARG A N 1
ATOM 815 C CA . ARG A 1 99 ? -18.545 12.684 7.623 1.00 83.38 99 ARG A CA 1
ATOM 816 C C . ARG A 1 99 ? -17.754 13.073 6.373 1.00 83.38 99 ARG A C 1
ATOM 818 O O . ARG A 1 99 ? -16.749 13.762 6.498 1.00 83.38 99 ARG A O 1
ATOM 825 N N . ASN A 1 100 ? -18.199 12.655 5.182 1.00 84.75 100 ASN A N 1
ATOM 826 C CA . ASN A 1 100 ? -17.458 12.799 3.924 1.00 84.75 100 ASN A CA 1
ATOM 827 C C . ASN A 1 100 ? -16.043 12.184 3.978 1.00 84.75 100 ASN A C 1
ATOM 829 O O . ASN A 1 100 ? -15.134 12.645 3.294 1.00 84.75 100 ASN A O 1
ATOM 833 N N . GLU A 1 101 ? -15.855 11.130 4.778 1.00 87.31 101 GLU A N 1
ATOM 834 C CA . GLU A 1 101 ? -14.585 10.390 4.884 1.00 87.31 101 GLU A CA 1
ATOM 835 C C . GLU A 1 101 ? -14.430 9.344 3.763 1.00 87.31 101 GLU A C 1
ATOM 837 O O . GLU A 1 101 ? -13.366 8.753 3.597 1.00 87.31 101 GLU A O 1
ATOM 842 N N . VAL A 1 102 ? -15.491 9.115 2.982 1.00 89.19 102 VAL A N 1
ATOM 843 C CA . VAL A 1 102 ? -15.545 8.116 1.911 1.00 89.19 102 VAL A CA 1
ATOM 844 C C . VAL A 1 102 ? -15.646 8.821 0.565 1.00 89.19 102 VAL A C 1
ATOM 846 O O . VAL A 1 102 ? -16.593 9.567 0.321 1.00 89.19 102 VAL A O 1
ATOM 849 N N . MET A 1 103 ? -14.693 8.541 -0.321 1.00 89.94 103 MET A N 1
ATOM 850 C CA . MET A 1 103 ? -14.685 9.030 -1.697 1.00 89.94 103 MET A CA 1
ATOM 851 C C . MET A 1 103 ? -14.816 7.850 -2.658 1.00 89.94 103 MET A C 1
ATOM 853 O O . MET A 1 103 ? -13.963 6.965 -2.680 1.00 89.94 103 MET A O 1
ATOM 857 N N . GLU A 1 104 ? -15.873 7.854 -3.465 1.00 89.06 104 GLU A N 1
ATOM 858 C CA . GLU A 1 104 ? -16.063 6.866 -4.524 1.00 89.06 104 GLU A CA 1
ATOM 859 C C . GLU A 1 104 ? -15.381 7.353 -5.806 1.00 89.06 104 GLU A C 1
ATOM 861 O O . GLU A 1 104 ? -15.615 8.472 -6.268 1.00 89.06 104 GLU A O 1
ATOM 866 N N . VAL A 1 105 ? -14.492 6.528 -6.360 1.00 88.38 105 VAL A N 1
ATOM 867 C CA . VAL A 1 105 ? -13.791 6.847 -7.605 1.00 88.38 105 VAL A CA 1
ATOM 868 C C . VAL A 1 105 ? -14.605 6.307 -8.770 1.00 88.38 105 VAL A C 1
ATOM 870 O O . VAL A 1 105 ? -14.655 5.103 -9.011 1.00 88.38 105 VAL A O 1
ATOM 873 N N . GLU A 1 106 ? -15.232 7.214 -9.510 1.00 87.25 106 GLU A N 1
ATOM 874 C CA . GLU A 1 106 ? -15.990 6.855 -10.703 1.00 87.25 106 GLU A CA 1
ATOM 875 C C . GLU A 1 106 ? -15.068 6.507 -11.886 1.00 87.25 106 GLU A C 1
ATOM 877 O O . GLU A 1 106 ? -13.986 7.090 -12.047 1.00 87.25 106 GLU A O 1
ATOM 882 N N . PRO A 1 107 ? -15.490 5.586 -12.771 1.00 87.62 107 PRO A N 1
ATOM 883 C CA . PRO A 1 107 ? -14.747 5.294 -13.986 1.00 87.62 107 PRO A CA 1
ATOM 884 C C . PRO A 1 107 ? -14.645 6.545 -14.878 1.00 87.62 107 PRO A C 1
ATOM 886 O O . PRO A 1 107 ? -15.619 7.285 -15.043 1.00 87.62 107 PRO A O 1
ATOM 889 N N . PRO A 1 108 ? -13.489 6.784 -15.525 1.00 90.44 108 PRO A N 1
ATOM 890 C CA . PRO A 1 108 ? -13.267 8.001 -16.294 1.00 90.44 108 PRO A CA 1
ATOM 891 C C . PRO A 1 108 ? -14.219 8.080 -17.488 1.00 90.44 108 PRO A C 1
ATOM 893 O O . PRO A 1 108 ? -14.360 7.116 -18.247 1.00 90.44 108 PRO A O 1
ATOM 896 N N . ASN A 1 109 ? -14.818 9.252 -17.706 1.00 93.25 109 ASN A N 1
ATOM 897 C CA . ASN A 1 109 ? -15.735 9.492 -18.821 1.00 93.25 109 ASN A CA 1
ATOM 898 C C . ASN A 1 109 ? -15.019 9.458 -20.193 1.00 93.25 109 ASN A C 1
ATOM 900 O O . ASN A 1 109 ? -13.792 9.556 -20.276 1.00 93.25 109 ASN A O 1
ATOM 904 N N . CYS A 1 110 ? -15.774 9.339 -21.290 1.00 92.94 110 CYS A N 1
ATOM 905 C CA . CYS A 1 110 ? -15.253 9.276 -22.660 1.00 92.94 110 CYS A CA 1
ATOM 906 C C . CYS A 1 110 ? -14.308 10.437 -23.004 1.00 92.94 110 CYS A C 1
ATOM 908 O O . CYS A 1 110 ? -13.256 10.199 -23.597 1.00 92.94 110 CYS A O 1
ATOM 910 N N . GLU A 1 111 ? -14.631 11.656 -22.574 1.00 93.50 111 GLU A N 1
ATOM 911 C CA . GLU A 1 111 ? -13.805 12.848 -22.792 1.00 93.50 111 GLU A CA 1
ATOM 912 C C . GLU A 1 111 ? -12.458 12.760 -22.064 1.00 93.50 111 GLU A C 1
ATOM 914 O O . GLU A 1 111 ? -11.412 13.010 -22.662 1.00 93.50 111 GLU A O 1
ATOM 919 N N . ILE A 1 112 ? -12.458 12.314 -20.802 1.00 92.44 112 ILE A N 1
ATOM 920 C CA . ILE A 1 112 ? -11.234 12.126 -20.005 1.00 92.44 112 ILE A CA 1
ATOM 921 C C . ILE A 1 112 ? -10.366 11.038 -20.636 1.00 92.44 112 ILE A C 1
ATOM 923 O O . ILE A 1 112 ? -9.164 11.231 -20.819 1.00 92.44 112 ILE A O 1
ATOM 927 N N . ARG A 1 113 ? -10.975 9.914 -21.041 1.00 92.06 113 ARG A N 1
ATOM 928 C CA . ARG A 1 113 ? -10.264 8.841 -21.749 1.00 92.06 113 ARG A CA 1
ATOM 929 C C . ARG A 1 113 ? -9.654 9.362 -23.046 1.00 92.06 113 ARG A C 1
ATOM 931 O O . ARG A 1 113 ? -8.479 9.124 -23.307 1.00 92.06 113 ARG A O 1
ATOM 938 N N . ARG A 1 114 ? -10.413 10.114 -23.846 1.00 91.44 114 ARG A N 1
ATOM 939 C CA . ARG A 1 114 ? -9.912 10.714 -25.088 1.00 91.44 114 ARG A CA 1
ATOM 940 C C . ARG A 1 114 ? -8.741 11.650 -24.816 1.00 91.44 114 ARG A C 1
ATOM 942 O O . ARG A 1 114 ? -7.746 11.565 -25.527 1.00 91.44 114 ARG A O 1
ATOM 949 N N . PHE A 1 115 ? -8.837 12.507 -23.805 1.00 93.62 115 PHE A N 1
ATOM 950 C CA . PHE A 1 115 ? -7.759 13.413 -23.422 1.00 93.62 115 PHE A CA 1
ATOM 951 C C . PHE A 1 115 ? -6.498 12.657 -22.986 1.00 93.62 115 PHE A C 1
ATOM 953 O O . PHE A 1 115 ? -5.408 12.991 -23.442 1.00 93.62 115 PHE A O 1
ATOM 960 N N . PHE A 1 116 ? -6.647 11.602 -22.181 1.00 90.94 116 PHE A N 1
ATOM 961 C CA . PHE A 1 116 ? -5.541 10.756 -21.730 1.00 90.94 116 PHE A CA 1
ATOM 962 C C . PHE A 1 116 ? -4.858 10.010 -22.889 1.00 90.94 116 PHE A C 1
ATOM 964 O O . PHE A 1 116 ? -3.631 9.991 -22.986 1.00 90.94 116 PHE A O 1
ATOM 971 N N . TYR A 1 117 ? -5.637 9.427 -23.807 1.00 92.25 117 TYR A N 1
ATOM 972 C CA . TYR A 1 117 ? -5.102 8.616 -24.906 1.00 92.25 117 TYR A CA 1
ATOM 973 C C . TYR A 1 117 ? -4.652 9.418 -26.128 1.00 92.25 117 TYR A C 1
ATOM 975 O O . TYR A 1 117 ? -3.806 8.941 -26.883 1.00 92.25 117 TYR A O 1
ATOM 983 N N . LYS A 1 118 ? -5.174 10.628 -26.348 1.00 91.94 118 LYS A N 1
ATOM 984 C CA . LYS A 1 118 ? -4.796 11.483 -27.482 1.00 91.94 118 LYS A CA 1
ATOM 985 C C . LYS A 1 118 ? -3.274 11.670 -27.611 1.00 91.94 118 LYS A C 1
ATOM 987 O O . LYS A 1 118 ? -2.766 11.357 -28.686 1.00 91.94 118 LYS A O 1
ATOM 992 N N . PRO A 1 119 ? -2.519 12.073 -26.572 1.00 89.50 119 PRO A N 1
ATOM 993 C CA . PRO A 1 119 ? -1.072 12.222 -26.701 1.00 89.50 119 PRO A CA 1
ATOM 994 C C . PRO A 1 119 ? -0.335 10.893 -26.904 1.00 89.50 119 PRO A C 1
ATOM 996 O O . PRO A 1 119 ? 0.725 10.857 -27.531 1.00 89.50 119 PRO A O 1
ATOM 999 N N . LEU A 1 120 ? -0.893 9.794 -26.389 1.00 87.19 120 LEU A N 1
ATOM 1000 C CA . LEU A 1 120 ? -0.282 8.466 -26.445 1.00 87.19 120 LEU A CA 1
ATOM 1001 C C . LEU A 1 120 ? -0.494 7.754 -27.776 1.00 87.19 120 LEU A C 1
ATOM 1003 O O . LEU A 1 120 ? 0.360 6.965 -28.163 1.00 87.19 120 LEU A O 1
ATOM 1007 N N . ILE A 1 121 ? -1.614 8.004 -28.452 1.00 87.88 121 ILE A N 1
ATOM 1008 C CA . ILE A 1 121 ? -2.001 7.317 -29.689 1.00 87.88 121 ILE A CA 1
ATOM 1009 C C . ILE A 1 121 ? -1.915 8.279 -30.871 1.00 87.88 121 ILE A C 1
ATOM 1011 O O . ILE A 1 121 ? -1.215 8.019 -31.844 1.00 87.88 121 ILE A O 1
ATOM 1015 N N . ILE A 1 122 ? -2.616 9.409 -30.793 1.00 84.06 122 ILE A N 1
ATOM 1016 C CA . ILE A 1 122 ? -2.722 10.350 -31.908 1.00 84.06 122 ILE A CA 1
ATOM 1017 C C . ILE A 1 122 ? -1.413 11.127 -32.028 1.00 84.06 122 ILE A C 1
ATOM 1019 O O . ILE A 1 122 ? -0.745 11.045 -33.054 1.00 84.06 122 ILE A O 1
ATOM 1023 N N . ASP A 1 123 ? -0.971 11.799 -30.967 1.00 85.00 123 ASP A N 1
ATOM 1024 C CA .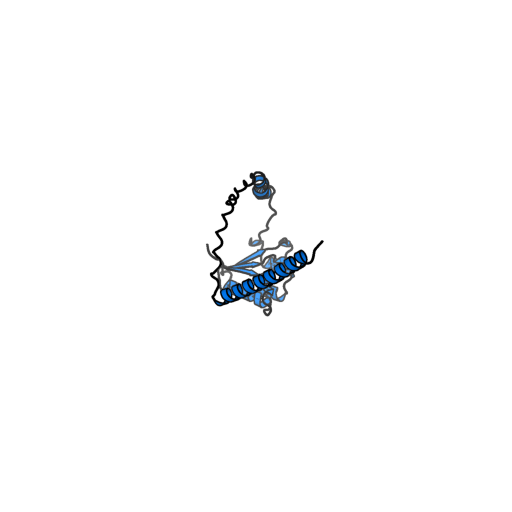 ASP A 1 123 ? 0.218 12.650 -31.071 1.00 85.00 123 ASP A CA 1
ATOM 1025 C C . ASP A 1 123 ? 1.505 11.825 -31.203 1.00 85.00 123 ASP A C 1
ATOM 1027 O O . ASP A 1 123 ? 2.500 12.328 -31.715 1.00 85.00 123 ASP A O 1
ATOM 1031 N N . SER A 1 124 ? 1.518 10.567 -30.754 1.00 80.94 124 SER A N 1
ATOM 1032 C CA . SER A 1 124 ? 2.648 9.659 -30.969 1.00 80.94 124 SER A CA 1
ATOM 1033 C C . SER A 1 124 ? 2.699 9.122 -32.402 1.00 80.94 124 SER A C 1
ATOM 1035 O O . SER A 1 124 ? 3.779 9.090 -32.983 1.00 80.94 124 SER A O 1
ATOM 1037 N N . SER A 1 125 ? 1.555 8.760 -32.994 1.00 80.19 125 SER A N 1
ATOM 1038 C CA . SER A 1 125 ? 1.481 8.271 -34.379 1.00 80.19 125 SER A CA 1
ATOM 1039 C C . SER A 1 125 ? 1.770 9.365 -35.406 1.00 80.19 125 SER A C 1
ATOM 1041 O O . SER A 1 125 ? 2.314 9.086 -36.471 1.00 80.19 125 SER A O 1
ATOM 1043 N N . LEU A 1 126 ? 1.466 10.619 -35.065 1.00 81.19 126 LEU A N 1
ATOM 1044 C CA . LEU A 1 126 ? 1.780 11.786 -35.887 1.00 81.19 126 LEU A CA 1
ATOM 1045 C C . LEU A 1 126 ? 3.236 12.254 -35.735 1.00 81.19 126 LEU A C 1
ATOM 1047 O O . LEU A 1 126 ? 3.692 13.086 -36.523 1.00 81.19 126 LEU A O 1
ATOM 1051 N N . ARG A 1 127 ? 3.993 11.752 -34.745 1.00 80.69 127 ARG A N 1
ATOM 1052 C CA . ARG A 1 127 ? 5.419 12.082 -34.625 1.00 80.69 127 ARG A CA 1
ATOM 1053 C C . ARG A 1 127 ? 6.192 11.384 -35.732 1.00 80.69 127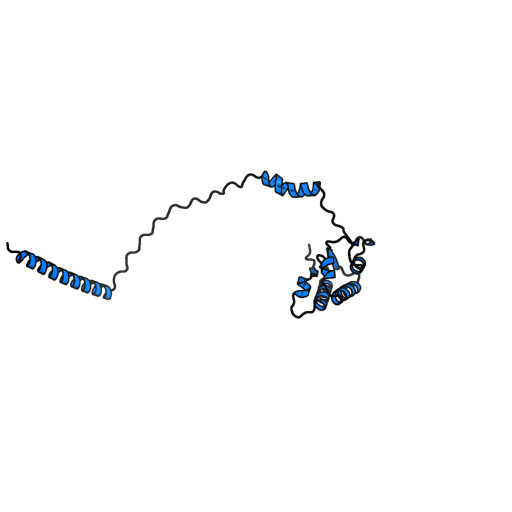 ARG A C 1
ATOM 1055 O O . ARG A 1 127 ? 6.206 10.160 -35.829 1.00 80.69 127 ARG A O 1
ATOM 1062 N N . LEU A 1 128 ? 6.917 12.183 -36.510 1.00 76.50 128 LEU A N 1
ATOM 1063 C CA . LEU A 1 128 ? 7.895 11.666 -37.457 1.00 76.50 128 LEU A CA 1
ATOM 1064 C C . LEU A 1 128 ? 8.904 10.767 -36.719 1.00 76.50 128 LEU A C 1
ATOM 1066 O O . LEU A 1 128 ? 9.351 11.128 -35.620 1.00 76.50 128 LEU A O 1
ATOM 1070 N N . PRO A 1 129 ? 9.288 9.618 -37.307 1.00 79.69 129 PRO A N 1
ATOM 1071 C CA . PRO A 1 129 ? 10.354 8.791 -36.766 1.00 79.69 129 PRO A CA 1
ATOM 1072 C C . PRO A 1 129 ? 11.580 9.655 -36.486 1.00 79.69 129 PRO A C 1
ATOM 1074 O O . PRO A 1 129 ? 11.938 10.518 -37.293 1.00 79.69 129 PRO A O 1
ATOM 1077 N N . ARG A 1 130 ? 12.229 9.434 -35.336 1.00 76.69 130 ARG A N 1
ATOM 1078 C CA . ARG A 1 130 ? 13.486 10.126 -35.032 1.00 76.69 130 ARG A CA 1
ATOM 1079 C C . ARG A 1 130 ? 14.439 9.872 -36.191 1.00 76.69 130 ARG A C 1
ATOM 1081 O O . ARG A 1 130 ? 14.693 8.712 -36.518 1.00 76.69 130 ARG A O 1
ATOM 1088 N N . GLN A 1 131 ? 14.944 10.946 -36.798 1.00 78.94 131 GLN A N 1
ATOM 1089 C CA . GLN A 1 131 ? 15.940 10.807 -37.849 1.00 78.94 131 GLN A CA 1
ATOM 1090 C C . GLN A 1 131 ? 17.087 9.945 -37.310 1.00 78.94 131 GLN A C 1
ATOM 1092 O O . GLN A 1 131 ? 17.493 10.139 -36.154 1.00 78.94 131 GLN A O 1
ATOM 1097 N N . PRO A 1 132 ? 17.574 8.964 -38.093 1.00 77.88 132 PRO A N 1
ATOM 1098 C CA . PRO A 1 132 ? 18.724 8.178 -37.693 1.00 77.88 132 PRO A CA 1
ATOM 1099 C C . PRO A 1 132 ? 19.836 9.142 -37.295 1.00 77.88 132 PRO A C 1
ATOM 1101 O O . PRO A 1 132 ? 20.240 9.985 -38.093 1.00 77.88 132 PRO A O 1
ATOM 1104 N N . ARG A 1 133 ? 20.302 9.056 -36.044 1.00 77.88 133 ARG A N 1
ATOM 1105 C CA . ARG A 1 133 ? 21.500 9.796 -35.650 1.00 77.88 133 ARG A CA 1
ATOM 1106 C C . ARG A 1 133 ? 22.613 9.354 -36.585 1.00 77.88 133 ARG A C 1
ATOM 1108 O O . ARG A 1 133 ? 22.811 8.146 -36.745 1.00 77.88 133 ARG A O 1
ATOM 1115 N N . GLU A 1 134 ? 23.313 10.313 -37.187 1.00 78.06 134 GLU A N 1
ATOM 1116 C CA . GLU A 1 134 ? 24.518 10.008 -37.945 1.00 78.06 134 GLU A CA 1
ATOM 1117 C C . GLU A 1 134 ? 25.439 9.204 -37.033 1.00 78.06 134 GLU A C 1
ATOM 1119 O O . GLU A 1 134 ? 25.899 9.678 -35.990 1.00 78.06 134 GLU A O 1
ATOM 1124 N N . ARG A 1 135 ? 25.633 7.930 -37.379 1.00 75.00 135 ARG A N 1
ATOM 1125 C CA . ARG A 1 135 ? 26.624 7.118 -36.689 1.00 75.00 135 ARG A CA 1
ATOM 1126 C C . ARG A 1 135 ? 27.970 7.759 -37.012 1.00 75.00 135 ARG A C 1
ATOM 1128 O O . ARG A 1 135 ? 28.217 8.016 -38.194 1.00 75.00 135 ARG A O 1
ATOM 1135 N N . PRO A 1 136 ? 28.826 8.026 -36.013 1.00 78.50 136 PRO A N 1
ATOM 1136 C CA . PRO A 1 136 ? 30.163 8.516 -36.295 1.00 78.50 136 P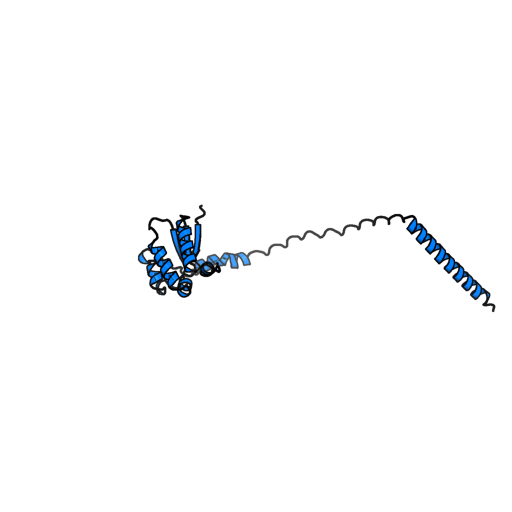RO A CA 1
ATOM 1137 C C . PRO A 1 136 ? 30.809 7.545 -37.284 1.00 78.50 136 PRO A C 1
ATOM 1139 O O . PRO A 1 136 ? 30.828 6.334 -37.048 1.00 78.50 136 PRO A O 1
ATOM 1142 N N . LYS A 1 137 ? 31.242 8.073 -38.435 1.00 79.19 137 LYS A N 1
ATOM 1143 C CA . LYS A 1 137 ? 31.911 7.277 -39.466 1.00 79.19 137 LYS A CA 1
ATOM 1144 C C . LYS A 1 137 ? 33.073 6.559 -38.793 1.00 79.19 137 LYS A C 1
ATOM 1146 O O . LYS A 1 137 ? 33.867 7.204 -38.110 1.00 79.19 137 LYS A O 1
ATOM 1151 N N . THR A 1 138 ? 33.140 5.238 -38.945 1.00 78.31 138 THR A N 1
ATOM 1152 C CA . THR A 1 138 ? 34.255 4.457 -38.412 1.00 78.31 138 THR A CA 1
ATOM 1153 C C . THR A 1 138 ? 35.547 5.087 -38.937 1.00 78.31 138 THR A C 1
ATOM 1155 O O . THR A 1 138 ? 35.660 5.261 -40.155 1.00 78.31 138 THR A O 1
ATOM 1158 N N . PRO A 1 139 ? 36.479 5.506 -38.063 1.00 78.50 139 PRO A N 1
ATOM 1159 C CA . PRO A 1 139 ? 37.727 6.088 -38.524 1.00 78.50 139 PRO A CA 1
ATOM 1160 C C . PRO A 1 139 ? 38.461 5.068 -39.404 1.00 78.50 139 PRO A C 1
ATOM 1162 O O . PRO A 1 139 ? 38.355 3.861 -39.155 1.00 78.50 139 PRO A O 1
ATOM 1165 N N . PRO A 1 140 ? 39.173 5.523 -40.450 1.00 79.75 140 PRO A N 1
ATOM 1166 C CA . PRO A 1 140 ? 39.948 4.628 -41.296 1.00 79.75 140 PRO A CA 1
ATOM 1167 C C . PRO A 1 140 ? 40.931 3.817 -40.436 1.00 79.75 140 PRO A C 1
ATOM 1169 O O . PRO A 1 140 ? 41.438 4.336 -39.435 1.00 79.75 140 PRO A O 1
ATOM 1172 N N . PRO A 1 141 ? 41.195 2.546 -40.790 1.00 79.94 141 PRO A N 1
ATOM 1173 C CA . PRO A 1 141 ? 42.083 1.695 -40.014 1.00 79.94 141 PRO A CA 1
ATOM 1174 C C . PRO A 1 141 ? 43.466 2.342 -39.907 1.00 79.94 141 PRO A C 1
ATOM 1176 O O . PRO A 1 141 ? 44.075 2.707 -40.913 1.00 79.94 141 PRO A O 1
ATOM 1179 N N . LEU A 1 142 ? 43.944 2.496 -38.670 1.00 81.56 142 LEU A N 1
ATOM 1180 C CA . LEU A 1 142 ? 45.268 3.042 -38.396 1.00 81.56 142 LEU A CA 1
ATOM 1181 C C . LEU A 1 142 ? 46.341 2.108 -38.961 1.00 81.56 142 LEU A C 1
ATOM 1183 O O . LEU A 1 142 ? 46.213 0.881 -38.910 1.00 81.56 142 LEU A O 1
ATOM 1187 N N . LEU A 1 143 ? 47.417 2.700 -39.477 1.00 81.19 143 LEU A N 1
ATOM 1188 C CA . LEU A 1 143 ? 48.589 1.942 -39.898 1.00 81.19 143 LEU A CA 1
ATOM 1189 C C . LEU A 1 143 ? 49.145 1.178 -38.692 1.00 81.19 143 LEU A C 1
ATOM 1191 O O . LEU A 1 143 ? 49.300 1.741 -37.606 1.00 81.19 143 LEU A O 1
ATOM 1195 N N . ARG A 1 144 ? 49.431 -0.116 -38.877 1.00 77.56 144 ARG A N 1
ATOM 1196 C CA . ARG A 1 144 ? 50.084 -0.922 -37.841 1.00 77.56 144 ARG A CA 1
ATOM 1197 C C . ARG A 1 144 ? 51.446 -0.304 -37.538 1.00 77.56 144 ARG A C 1
ATOM 1199 O O . ARG A 1 144 ? 52.202 -0.012 -38.463 1.00 77.56 144 ARG A O 1
ATOM 1206 N N . ALA A 1 145 ? 51.740 -0.109 -36.255 1.00 80.44 145 ALA A N 1
ATOM 1207 C CA . ALA A 1 145 ? 53.051 0.361 -35.835 1.00 80.44 145 ALA A CA 1
ATOM 1208 C C . ALA A 1 145 ? 54.145 -0.596 -36.356 1.00 80.44 145 ALA A C 1
ATOM 1210 O O . ALA A 1 145 ? 53.908 -1.810 -36.399 1.00 80.44 145 ALA A O 1
ATOM 1211 N N . PRO A 1 146 ? 55.327 -0.084 -36.742 1.00 80.00 146 PRO A N 1
ATOM 1212 C CA . PRO A 1 146 ? 56.463 -0.931 -37.075 1.00 80.00 146 PRO A CA 1
ATOM 1213 C C . PRO A 1 146 ? 56.780 -1.847 -35.892 1.00 80.00 146 PRO A C 1
ATOM 1215 O O . PRO A 1 146 ? 56.891 -1.378 -34.758 1.00 80.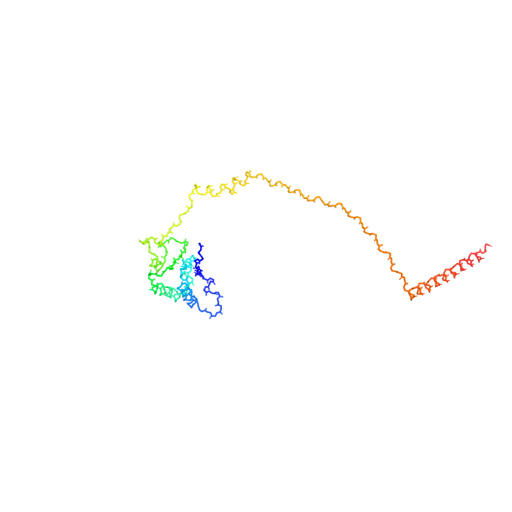00 146 PRO A O 1
ATOM 1218 N N . THR A 1 147 ? 56.910 -3.151 -36.138 1.00 79.62 147 THR A N 1
ATOM 1219 C CA . THR A 1 147 ? 57.349 -4.092 -35.102 1.00 79.62 147 THR A CA 1
ATOM 1220 C C . THR A 1 147 ? 58.741 -3.684 -34.616 1.00 79.62 147 THR A C 1
ATOM 1222 O O . THR A 1 147 ? 59.613 -3.454 -35.461 1.00 79.62 147 THR A O 1
ATOM 1225 N N . PRO A 1 148 ? 58.973 -3.581 -33.293 1.00 80.50 148 PRO A N 1
ATOM 1226 C CA . PRO A 1 148 ? 60.304 -3.299 -32.775 1.00 80.50 148 PRO A CA 1
ATOM 1227 C C . PRO A 1 148 ? 61.284 -4.380 -33.253 1.00 80.50 148 PRO A C 1
ATOM 1229 O O . PRO A 1 148 ? 60.882 -5.541 -33.398 1.00 80.50 148 PRO A O 1
ATOM 1232 N N . PRO A 1 149 ? 62.550 -4.015 -33.527 1.00 79.62 149 PRO A N 1
ATOM 1233 C CA . PRO A 1 149 ? 63.553 -4.991 -33.920 1.00 79.62 149 PRO A CA 1
ATOM 1234 C C . PRO A 1 149 ? 63.678 -6.064 -32.830 1.00 79.62 149 PRO A C 1
ATOM 1236 O O . PRO A 1 149 ? 63.558 -5.739 -31.642 1.00 79.62 149 PRO A O 1
ATOM 1239 N N . PRO A 1 150 ? 63.885 -7.338 -33.209 1.00 80.25 150 PRO A N 1
ATOM 1240 C CA . PRO A 1 150 ? 64.084 -8.397 -32.233 1.00 80.25 150 PRO A CA 1
ATOM 1241 C C . PRO A 1 150 ? 65.260 -8.037 -31.309 1.00 80.25 150 PRO A C 1
ATOM 1243 O O . PRO A 1 150 ? 66.229 -7.427 -31.776 1.00 80.25 150 PRO A O 1
ATOM 1246 N N . PRO A 1 151 ? 65.187 -8.387 -30.012 1.00 80.56 151 PRO A N 1
ATOM 1247 C CA . PRO A 1 151 ? 66.285 -8.159 -29.082 1.00 80.56 151 PRO A CA 1
ATOM 1248 C C . PRO A 1 151 ? 67.593 -8.762 -29.618 1.00 80.56 151 PRO A C 1
ATOM 1250 O O . PRO A 1 151 ? 67.549 -9.834 -30.231 1.00 80.56 151 PRO A O 1
ATOM 1253 N N . PRO A 1 152 ? 68.750 -8.107 -29.406 1.00 78.31 152 PRO A N 1
ATOM 1254 C CA . PRO A 1 152 ? 70.032 -8.714 -29.736 1.00 78.31 152 PRO A CA 1
ATOM 1255 C C . PRO A 1 152 ? 70.196 -10.014 -28.940 1.00 78.31 152 PRO A C 1
ATOM 1257 O O . PRO A 1 152 ? 69.876 -10.060 -27.754 1.00 78.31 152 PRO A O 1
ATOM 1260 N N . LEU A 1 153 ? 70.669 -11.063 -29.615 1.00 77.06 153 LEU A N 1
ATOM 1261 C CA . LEU A 1 153 ? 70.884 -12.375 -29.008 1.00 77.06 153 LEU A CA 1
ATOM 1262 C C . LEU A 1 153 ? 71.942 -12.277 -27.901 1.00 77.06 153 LEU A C 1
ATOM 1264 O O . LEU A 1 153 ? 72.991 -11.655 -28.091 1.00 77.06 153 LEU A O 1
ATOM 1268 N N . ASN A 1 154 ? 71.681 -12.914 -26.761 1.00 81.56 154 ASN A N 1
ATOM 1269 C CA . ASN A 1 154 ? 72.661 -13.017 -25.677 1.00 81.56 154 ASN A CA 1
ATOM 1270 C C . ASN A 1 154 ? 73.865 -13.878 -26.111 1.00 81.56 154 ASN A C 1
ATOM 1272 O O . ASN A 1 154 ? 73.742 -14.722 -26.998 1.00 81.56 154 ASN A O 1
ATOM 1276 N N . GLU A 1 155 ? 75.025 -13.733 -25.458 1.00 82.88 155 GLU A N 1
ATOM 1277 C CA . GLU A 1 155 ? 76.247 -14.494 -25.803 1.00 82.88 155 GLU A CA 1
ATOM 1278 C C . GLU A 1 155 ? 76.020 -16.017 -25.835 1.00 82.88 155 GLU A C 1
ATOM 1280 O O . GLU A 1 155 ? 76.511 -16.713 -26.727 1.00 82.88 155 GLU A O 1
ATOM 1285 N N . GLU A 1 156 ? 75.212 -16.541 -24.909 1.00 83.12 156 GLU A N 1
ATOM 1286 C CA . GLU A 1 156 ? 74.833 -17.958 -24.882 1.00 83.12 156 GLU A CA 1
ATOM 1287 C C . GLU A 1 156 ? 73.974 -18.374 -26.084 1.00 83.12 156 GLU A C 1
ATOM 1289 O O . GLU A 1 156 ? 74.096 -19.491 -26.591 1.00 83.12 156 GLU A O 1
ATOM 1294 N N . GLU A 1 157 ? 73.091 -17.491 -26.546 1.00 85.12 157 GLU A N 1
ATOM 1295 C CA . GLU A 1 157 ? 72.215 -17.737 -27.692 1.00 85.12 157 GLU A CA 1
ATOM 1296 C C . GLU A 1 157 ? 72.999 -17.653 -28.999 1.00 85.12 157 GLU A C 1
ATOM 1298 O O . GLU A 1 157 ? 72.827 -18.515 -29.860 1.00 85.12 157 GLU A O 1
ATOM 1303 N N . CYS A 1 158 ? 73.923 -16.694 -29.108 1.00 84.50 158 CYS A N 1
ATOM 1304 C CA . CYS A 1 158 ? 74.889 -16.608 -30.201 1.00 84.50 158 CYS A CA 1
ATOM 1305 C C . CYS A 1 158 ? 75.721 -17.887 -30.308 1.00 84.50 158 CYS A C 1
ATOM 1307 O O . CYS A 1 158 ? 75.870 -18.434 -31.399 1.00 84.50 158 CYS A O 1
ATOM 1309 N N . ARG A 1 159 ? 76.208 -18.421 -29.181 1.00 88.69 159 ARG A N 1
ATOM 1310 C CA . ARG A 1 159 ? 76.963 -19.679 -29.172 1.00 88.69 159 ARG A CA 1
ATOM 1311 C C . ARG A 1 159 ? 76.112 -20.864 -29.631 1.00 88.69 159 ARG A C 1
ATOM 1313 O O . ARG A 1 159 ? 76.549 -21.635 -30.477 1.00 88.69 159 ARG A O 1
ATOM 1320 N N . LYS A 1 160 ? 74.874 -20.978 -29.138 1.00 90.06 160 LYS A N 1
ATOM 1321 C CA . LYS A 1 160 ? 73.929 -22.019 -29.582 1.00 90.06 160 LYS A CA 1
ATOM 1322 C C . LYS A 1 160 ? 73.588 -21.902 -31.068 1.00 90.06 160 LYS A C 1
ATOM 1324 O O . LYS A 1 160 ? 73.372 -22.924 -31.716 1.00 90.06 160 LYS A O 1
ATOM 1329 N N . LEU A 1 161 ? 73.489 -20.681 -31.594 1.00 89.25 161 LEU A N 1
ATOM 1330 C CA . LEU A 1 161 ? 73.249 -20.439 -33.013 1.00 89.25 161 LEU A CA 1
ATOM 1331 C C . LEU A 1 161 ? 74.454 -20.891 -33.843 1.00 89.25 161 LEU A C 1
ATOM 1333 O O . LEU A 1 161 ? 74.276 -21.661 -34.780 1.00 89.25 161 LEU A O 1
ATOM 1337 N N . TYR A 1 162 ? 75.663 -20.511 -33.429 1.00 92.94 162 TYR A N 1
ATOM 1338 C CA . TYR A 1 162 ? 76.907 -20.920 -34.078 1.00 92.94 162 TYR A CA 1
ATOM 1339 C C . TYR A 1 162 ? 77.066 -22.446 -34.118 1.00 92.94 162 TYR A C 1
ATOM 1341 O O . TYR A 1 162 ? 77.337 -23.014 -35.172 1.00 92.94 162 TYR A O 1
ATOM 1349 N N . ASP A 1 163 ? 76.815 -23.135 -33.000 1.00 93.25 163 ASP A N 1
ATOM 1350 C CA . ASP A 1 163 ? 76.902 -24.599 -32.936 1.00 93.25 163 ASP A CA 1
ATOM 1351 C C . ASP A 1 163 ? 75.890 -25.278 -33.882 1.00 93.25 163 ASP A C 1
ATOM 1353 O O . ASP A 1 163 ? 76.197 -26.299 -34.505 1.00 93.25 163 ASP A O 1
ATOM 1357 N N . LYS A 1 164 ? 74.686 -24.704 -34.035 1.00 93.81 164 LYS A N 1
ATOM 1358 C CA . LYS A 1 164 ? 73.685 -25.176 -35.008 1.00 93.81 164 LYS A CA 1
ATOM 1359 C C . LYS A 1 164 ? 74.127 -24.931 -36.449 1.00 93.81 164 LYS A C 1
ATOM 1361 O O . LYS A 1 164 ? 73.942 -25.802 -37.300 1.00 93.81 164 LYS A O 1
ATOM 1366 N N . GLU A 1 165 ? 74.695 -23.767 -36.739 1.00 95.56 165 GLU A N 1
ATOM 1367 C CA . GLU A 1 165 ? 75.208 -23.439 -38.070 1.00 95.56 165 GLU A CA 1
ATOM 1368 C C . GLU A 1 165 ? 76.371 -24.363 -38.454 1.00 95.56 165 GLU A C 1
ATOM 1370 O O . GLU A 1 165 ? 76.345 -24.970 -39.521 1.00 95.56 165 GLU A O 1
ATOM 1375 N N . GLU A 1 166 ? 77.330 -24.595 -37.558 1.00 95.38 166 GLU A N 1
ATOM 1376 C CA . GLU A 1 166 ? 78.426 -25.549 -37.777 1.00 95.38 166 GLU A CA 1
ATOM 1377 C C . GLU A 1 166 ? 77.918 -26.981 -37.986 1.00 95.38 166 GLU A C 1
ATOM 1379 O O . GLU A 1 166 ? 78.379 -27.691 -38.888 1.00 95.38 166 GLU A O 1
ATOM 1384 N N . HIS A 1 167 ? 76.923 -27.410 -37.202 1.00 95.12 167 HIS A N 1
ATOM 1385 C CA . HIS A 1 167 ? 76.297 -28.718 -37.381 1.00 95.12 167 HIS A CA 1
ATOM 1386 C C . HIS A 1 167 ? 75.663 -28.856 -38.771 1.00 95.12 167 HIS A C 1
ATOM 1388 O O . HIS A 1 167 ? 75.944 -29.818 -39.490 1.00 95.12 167 HIS A O 1
ATOM 1394 N N . THR A 1 168 ? 74.853 -27.879 -39.183 1.00 94.31 168 THR A N 1
ATOM 1395 C CA . THR A 1 168 ? 74.176 -27.902 -40.491 1.00 94.31 168 THR A CA 1
ATOM 1396 C C . THR A 1 168 ? 75.166 -27.807 -41.656 1.00 94.31 168 THR A C 1
ATOM 1398 O O . THR A 1 168 ? 75.025 -28.527 -42.645 1.00 94.31 168 THR A O 1
ATOM 1401 N N . LEU A 1 169 ? 76.233 -27.011 -41.537 1.00 96.00 169 LEU A N 1
ATOM 1402 C CA . LEU A 1 169 ? 77.309 -26.945 -42.532 1.00 96.00 169 LEU A CA 1
ATOM 1403 C C . LEU A 1 169 ? 78.065 -28.269 -42.655 1.00 96.00 169 LEU A C 1
ATOM 1405 O O . LEU A 1 169 ? 78.426 -28.685 -43.763 1.00 96.00 169 LEU A O 1
ATOM 1409 N N . ARG A 1 170 ? 78.305 -28.960 -41.537 1.00 95.31 170 ARG A N 1
ATOM 1410 C CA . ARG A 1 170 ? 78.911 -30.294 -41.547 1.00 95.31 170 ARG A CA 1
ATOM 1411 C C . ARG A 1 170 ? 78.016 -31.300 -42.264 1.00 95.31 170 ARG A C 1
ATOM 1413 O O . ARG A 1 170 ? 78.527 -32.045 -43.102 1.00 95.31 170 ARG A O 1
ATOM 1420 N N . GLU A 1 171 ? 76.718 -31.311 -41.975 1.00 95.50 171 GLU A N 1
ATOM 1421 C CA . GLU A 1 171 ? 75.746 -32.168 -42.665 1.00 95.50 171 GLU A CA 1
ATOM 1422 C C . GLU A 1 171 ? 75.724 -31.891 -44.168 1.00 95.50 171 GLU A C 1
ATOM 1424 O O . GLU A 1 171 ? 75.878 -32.817 -44.966 1.00 95.50 171 GLU A O 1
ATOM 1429 N N . LEU A 1 172 ? 75.648 -30.618 -44.565 1.00 96.00 172 LEU A N 1
ATOM 1430 C CA . LEU A 1 172 ? 75.701 -30.201 -45.967 1.00 96.00 172 LEU A CA 1
ATOM 1431 C C . LEU A 1 172 ? 76.995 -30.657 -46.654 1.00 96.00 172 LEU A C 1
ATOM 1433 O O . LEU A 1 172 ? 76.951 -31.178 -47.767 1.00 96.00 172 LEU A O 1
ATOM 1437 N N . ARG A 1 173 ? 78.156 -30.535 -45.995 1.00 95.25 173 ARG A N 1
ATOM 1438 C CA . ARG A 1 173 ? 79.442 -31.023 -46.529 1.00 95.25 173 ARG A CA 1
ATOM 1439 C C . ARG A 1 173 ? 79.481 -32.540 -46.696 1.00 95.25 173 ARG A C 1
ATOM 1441 O O . ARG A 1 173 ? 80.141 -33.025 -47.617 1.00 95.25 173 ARG A O 1
ATOM 1448 N N . ILE A 1 174 ? 78.855 -33.299 -45.801 1.00 94.75 174 ILE A N 1
ATOM 1449 C CA . ILE A 1 174 ? 78.748 -34.759 -45.932 1.00 94.75 174 ILE A CA 1
ATOM 1450 C C . ILE A 1 174 ? 77.830 -35.089 -47.109 1.00 94.75 174 ILE A C 1
ATOM 1452 O O . ILE A 1 174 ? 78.242 -35.821 -48.007 1.00 94.75 174 ILE A O 1
ATOM 1456 N N . PHE A 1 175 ? 76.648 -34.472 -47.159 1.00 94.19 175 PHE A N 1
ATOM 1457 C CA . PHE A 1 175 ? 75.662 -34.687 -48.212 1.00 94.19 175 PHE A CA 1
ATOM 1458 C C . PHE A 1 175 ? 76.219 -34.375 -49.604 1.00 94.19 175 PHE A C 1
ATOM 1460 O O . PHE A 1 175 ? 76.137 -35.208 -50.506 1.00 94.19 175 PHE A O 1
ATOM 1467 N N . LEU A 1 176 ? 76.858 -33.215 -49.774 1.00 94.81 176 LEU A N 1
ATOM 1468 C CA . LEU A 1 176 ? 77.479 -32.827 -51.041 1.00 94.81 176 LEU A CA 1
ATOM 1469 C C . LEU A 1 176 ? 78.595 -33.791 -51.447 1.00 94.81 176 LEU A C 1
ATOM 1471 O O . LEU A 1 176 ? 78.701 -34.148 -52.615 1.00 94.81 176 LEU A O 1
ATOM 1475 N N . ARG A 1 177 ? 79.408 -34.265 -50.498 1.00 93.44 177 ARG A N 1
ATOM 1476 C CA . ARG A 1 177 ? 80.461 -35.248 -50.785 1.00 93.44 177 ARG A CA 1
ATOM 1477 C C . ARG A 1 177 ? 79.881 -36.578 -51.242 1.00 93.44 177 ARG A C 1
ATOM 1479 O O . ARG A 1 177 ? 80.413 -37.170 -52.177 1.00 93.44 177 ARG A O 1
ATOM 1486 N N . ASP A 1 178 ? 78.811 -37.037 -50.609 1.00 90.56 178 ASP A N 1
ATOM 1487 C CA . ASP A 1 178 ? 78.126 -38.263 -51.007 1.00 90.56 178 ASP A CA 1
ATOM 1488 C C . ASP A 1 178 ? 77.440 -38.107 -52.365 1.00 90.56 178 ASP A C 1
ATOM 1490 O O . ASP A 1 178 ? 77.513 -39.021 -53.185 1.00 90.56 178 ASP A O 1
ATOM 1494 N N . MET A 1 179 ? 76.859 -36.941 -52.661 1.00 90.31 179 MET A N 1
ATOM 1495 C CA . MET A 1 179 ? 76.362 -36.623 -54.001 1.00 90.31 179 MET A CA 1
ATOM 1496 C C . MET A 1 179 ? 77.483 -36.634 -55.045 1.00 90.31 179 MET A C 1
ATOM 1498 O O . MET A 1 179 ? 77.345 -37.299 -56.069 1.00 90.31 179 MET A O 1
ATOM 1502 N N . CYS A 1 180 ? 78.617 -35.982 -54.778 1.00 88.19 180 CYS A N 1
ATOM 1503 C CA . CYS A 1 180 ? 79.774 -35.990 -55.675 1.00 88.19 180 CYS A CA 1
ATOM 1504 C C . CYS A 1 180 ? 80.338 -37.403 -55.880 1.00 88.19 180 CYS A C 1
ATOM 1506 O O . CYS A 1 180 ? 80.679 -37.763 -57.003 1.00 88.19 180 CYS A O 1
ATOM 1508 N N . LYS A 1 181 ? 80.394 -38.234 -54.830 1.00 86.94 181 LYS A N 1
ATOM 1509 C CA . LYS A 1 181 ? 80.783 -39.648 -54.943 1.00 86.94 181 LYS A CA 1
ATOM 1510 C C . LYS A 1 181 ? 79.803 -40.438 -55.805 1.00 86.94 181 LYS A C 1
ATOM 1512 O O . LYS A 1 181 ? 80.257 -41.158 -56.683 1.00 86.94 181 LYS A O 1
ATOM 1517 N N . LYS A 1 182 ? 78.490 -40.284 -55.590 1.00 86.38 182 LYS A N 1
ATOM 1518 C CA . LYS A 1 182 ? 77.442 -40.946 -56.391 1.00 86.38 182 LYS A CA 1
ATOM 1519 C C . LYS A 1 182 ? 77.493 -40.542 -57.865 1.00 86.38 182 LYS A C 1
ATOM 1521 O O . LYS A 1 182 ? 77.259 -41.381 -58.733 1.00 86.38 182 LYS A O 1
ATOM 1526 N N . LEU A 1 183 ? 77.801 -39.274 -58.141 1.00 86.75 183 LEU A N 1
ATOM 1527 C CA . LEU A 1 183 ? 78.013 -38.768 -59.498 1.00 86.75 183 LEU A CA 1
ATOM 1528 C C . LEU A 1 183 ? 79.290 -39.353 -60.117 1.00 86.75 183 LEU A C 1
ATOM 1530 O O . LEU A 1 183 ? 79.254 -39.806 -61.251 1.00 86.75 183 LEU A O 1
ATOM 1534 N N . ALA A 1 184 ? 80.397 -39.415 -59.370 1.00 82.94 184 ALA A N 1
ATOM 1535 C CA . ALA A 1 184 ? 81.669 -39.946 -59.864 1.00 82.94 184 ALA A CA 1
ATOM 1536 C C . ALA A 1 184 ? 81.692 -41.480 -60.022 1.00 82.94 184 ALA A C 1
ATOM 1538 O O . ALA A 1 184 ? 82.419 -41.995 -60.870 1.00 82.94 184 ALA A O 1
ATOM 1539 N N . SER A 1 185 ? 80.923 -42.218 -59.213 1.00 75.31 185 SER A N 1
ATOM 1540 C CA . SER A 1 185 ? 80.774 -43.677 -59.320 1.00 75.31 185 SER A CA 1
ATOM 1541 C C . SER A 1 185 ? 79.781 -44.102 -60.401 1.00 75.31 185 SER A C 1
ATOM 1543 O O . SER A 1 185 ? 79.814 -45.254 -60.820 1.00 75.31 185 SER A O 1
ATOM 1545 N N . ASN A 1 186 ? 78.928 -43.191 -60.881 1.00 67.06 186 ASN A N 1
ATOM 1546 C CA . ASN A 1 186 ? 78.233 -43.352 -62.158 1.00 67.06 186 ASN A CA 1
ATOM 1547 C C . ASN A 1 186 ? 79.227 -43.078 -63.299 1.00 67.06 186 ASN A C 1
ATOM 1549 O O . ASN A 1 186 ? 79.156 -42.058 -63.982 1.00 67.06 186 ASN A O 1
ATOM 1553 N N . LYS A 1 187 ? 80.191 -43.984 -63.490 1.00 57.56 187 LYS A N 1
ATOM 1554 C CA . LYS A 1 187 ? 80.857 -44.109 -64.786 1.00 57.56 187 LYS A CA 1
ATOM 1555 C C . LYS A 1 187 ? 79.936 -44.926 -65.688 1.00 57.56 187 LYS A C 1
ATOM 1557 O O . LYS A 1 187 ? 79.616 -46.063 -65.349 1.00 57.56 187 LYS A O 1
ATOM 1562 N N . LEU A 1 188 ? 79.496 -44.293 -66.777 1.00 50.12 188 LEU A N 1
ATOM 1563 C CA . LEU A 1 188 ? 79.078 -44.969 -68.007 1.00 50.12 188 LEU A CA 1
ATOM 1564 C C . LEU A 1 188 ? 80.110 -46.026 -68.420 1.00 50.12 188 LEU A C 1
ATOM 1566 O O . LEU A 1 188 ? 81.322 -45.746 -68.249 1.00 50.12 188 LEU A O 1
#

Organism: Anoplophora glabripennis (NCBI:txid217634)